Protein 8IGD (pdb70)

Structure (mmCIF, N/CA/C/O backbone):
data_8IGD
#
_entry.id   8IGD
#
_cell.length_a   93.940
_cell.length_b   93.940
_cell.length_c   102.810
_cell.angle_alpha   90.000
_cell.angle_beta   90.000
_cell.angle_gamma   90.000
#
_symmetry.space_group_name_H-M   'I 4'
#
loop_
_entity.id
_entity.type
_entity.pdbx_description
1 polymer 'Double-stranded RNA-binding domain (DsRBD)-containing protein'
2 polymer 'Double-stranded RNA-binding protein 4'
3 water water
#
loop_
_atom_site.group_PDB
_atom_site.id
_atom_site.type_symbol
_atom_site.label_atom_id
_atom_site.label_alt_id
_atom_site.label_comp_id
_atom_site.label_asym_id
_atom_site.label_entity_id
_atom_site.label_seq_id
_atom_site.pdbx_PDB_ins_code
_atom_site.Cartn_x
_atom_site.Cartn_y
_atom_site.Cartn_z
_atom_site.occupancy
_atom_site.B_iso_or_equiv
_atom_site.auth_seq_id
_atom_site.auth_comp_id
_atom_site.auth_asym_id
_atom_site.auth_atom_id
_atom_site.pdbx_PDB_model_num
ATOM 1 N N . SER A 1 16 ? 25.61230 -24.25892 6.96899 1.000 72.48620 83 SER A N 1
ATOM 2 C CA . SER A 1 16 ? 26.48242 -23.08339 7.12253 1.000 70.28461 83 SER A CA 1
ATOM 3 C C . SER A 1 16 ? 25.86691 -21.80313 6.50641 1.000 70.17578 83 SER A C 1
ATOM 4 O O . SER A 1 16 ? 25.37423 -21.82883 5.36669 1.000 69.36570 83 SER A O 1
ATOM 7 N N . SER A 1 17 ? 25.89975 -20.68410 7.23965 1.000 65.23167 84 SER A N 1
ATOM 8 C CA . SER A 1 17 ? 25.23370 -19.46768 6.77485 1.000 59.73706 84 SER A CA 1
ATOM 9 C C . SER A 1 17 ? 26.05918 -18.76614 5.69991 1.000 57.45098 84 SER A C 1
ATOM 10 O O . SER A 1 17 ? 27.29282 -18.84035 5.68573 1.000 56.76844 84 SER A O 1
ATOM 13 N N . ALA A 1 18 ? 25.35803 -18.07087 4.79258 1.000 54.28383 85 ALA A N 1
ATOM 14 C CA . ALA A 1 18 ? 26.04237 -17.28299 3.76725 1.000 51.04164 85 ALA A CA 1
ATOM 15 C C . ALA A 1 18 ? 26.84726 -16.14315 4.37410 1.000 52.01907 85 ALA A C 1
ATOM 16 O O . ALA A 1 18 ? 27.85409 -15.72042 3.79392 1.000 50.69405 85 ALA A O 1
ATOM 18 N N . LYS A 1 19 ? 26.40646 -15.61642 5.52254 1.000 55.94546 86 LYS A N 1
ATOM 19 C CA . LYS A 1 19 ? 27.15688 -14.56560 6.20540 1.000 50.83155 86 LYS A CA 1
ATOM 20 C C . LYS A 1 19 ? 28.53017 -15.05992 6.62869 1.000 51.11789 86 LYS A C 1
ATOM 21 O O . LYS A 1 19 ? 29.52897 -14.34567 6.47145 1.000 55.32779 86 LYS A O 1
ATOM 27 N N . SER A 1 20 ? 28.60015 -16.28851 7.14808 1.000 56.28962 87 SER A N 1
ATOM 28 C CA . SER A 1 20 ? 29.87899 -16.84832 7.58371 1.000 58.18133 87 SER A CA 1
ATOM 29 C C . SER A 1 20 ? 30.73401 -17.29382 6.39734 1.000 57.00343 87 SER A C 1
ATOM 30 O O . SER A 1 20 ? 31.94761 -17.05806 6.39155 1.000 61.24515 87 SER A O 1
ATOM 33 N N . GLN A 1 21 ? 30.12603 -17.93338 5.38452 1.000 55.38987 88 GLN A N 1
ATOM 34 C CA . GLN A 1 21 ? 30.86819 -18.28948 4.17216 1.000 49.53755 88 GLN A CA 1
ATOM 35 C C . GLN A 1 21 ? 31.56488 -17.07661 3.57194 1.000 54.57077 88 GLN A C 1
ATOM 36 O O . GLN A 1 21 ? 32.69821 -17.18615 3.09106 1.000 59.58146 88 GLN A O 1
ATOM 42 N N . LEU A 1 22 ? 30.89372 -15.91265 3.56284 1.000 55.62418 89 LEU A N 1
ATOM 43 C CA . LEU A 1 22 ? 31.52374 -14.71295 3.01351 1.000 54.27665 89 LEU A CA 1
ATOM 44 C C . LEU A 1 22 ? 32.66469 -14.23999 3.90173 1.000 53.74545 89 LEU A C 1
ATOM 45 O O . LEU A 1 22 ? 33.65345 -13.68432 3.40434 1.000 50.07933 89 LEU A O 1
ATOM 50 N N . TYR A 1 23 ? 32.54026 -14.44670 5.21411 1.000 54.55703 90 TYR A N 1
ATOM 51 C CA . TYR A 1 23 ? 33.62949 -14.09700 6.11531 1.000 61.56452 90 TYR A CA 1
ATOM 52 C C . TYR A 1 23 ? 34.82951 -15.00308 5.87925 1.000 63.05303 90 TYR A C 1
ATOM 53 O O . TYR A 1 23 ? 35.97742 -14.53693 5.80425 1.000 63.54112 90 TYR A O 1
ATOM 62 N N . ASN A 1 24 ? 34.57355 -16.30840 5.77330 1.000 61.91835 91 ASN A N 1
ATOM 63 C CA . ASN A 1 24 ? 35.63836 -17.26404 5.51654 1.000 65.62229 91 ASN A CA 1
ATOM 64 C C . ASN A 1 24 ? 36.35435 -16.92867 4.21746 1.000 62.72809 91 ASN A C 1
ATOM 65 O O . ASN A 1 24 ? 37.57073 -16.71638 4.20494 1.000 66.76649 91 ASN A O 1
ATOM 70 N N . LEU A 1 25 ? 35.60146 -16.85117 3.11574 1.000 60.81848 92 LEU A N 1
ATOM 71 C CA . LEU A 1 25 ? 36.17853 -16.45701 1.83352 1.000 60.55581 92 LEU A CA 1
ATOM 72 C C . LEU A 1 25 ? 37.05721 -15.22416 1.97652 1.000 64.08769 92 LEU A C 1
ATOM 73 O O . LEU A 1 25 ? 38.12584 -15.14080 1.35890 1.000 66.92674 92 LEU A O 1
ATOM 78 N N . CYS A 1 26 ? 36.63660 -14.26222 2.80104 1.000 63.36462 93 CYS A N 1
ATOM 79 C CA . CYS A 1 26 ? 37.34023 -12.98551 2.83364 1.000 62.42104 93 CYS A CA 1
ATOM 80 C C . CYS A 1 26 ? 38.69716 -13.11179 3.52019 1.000 64.47075 93 CYS A C 1
ATOM 81 O O . CYS A 1 26 ? 39.69008 -12.56012 3.03545 1.000 62.47873 93 CYS A O 1
ATOM 84 N N . SER A 1 27 ? 38.77496 -13.83969 4.63692 1.000 62.52090 94 SER A N 1
ATOM 85 C CA . SER A 1 27 ? 40.07964 -14.03163 5.26437 1.000 70.31863 94 SER A CA 1
ATOM 86 C C . SER A 1 27 ? 40.97868 -14.92444 4.40247 1.000 72.27821 94 SER A C 1
ATOM 87 O O . SER A 1 27 ? 42.13213 -14.57149 4.11662 1.000 71.21829 94 SER A O 1
ATOM 90 N N . VAL A 1 28 ? 40.44688 -16.06343 3.94231 1.000 70.14576 95 VAL A N 1
ATOM 91 C CA . VAL A 1 28 ? 41.19352 -17.00942 3.11094 1.000 69.12418 95 VAL A CA 1
ATOM 92 C C . VAL A 1 28 ? 41.90506 -16.31913 1.94826 1.000 73.44313 95 VAL A C 1
ATOM 93 O O . VAL A 1 28 ? 42.98396 -16.75430 1.51495 1.000 80.00692 95 VAL A O 1
ATOM 97 N N . ARG A 1 29 ? 41.34216 -15.22649 1.44215 1.000 69.40931 96 ARG A N 1
ATOM 98 C CA . ARG A 1 29 ? 41.98140 -14.45467 0.38593 1.000 67.57506 96 ARG A CA 1
ATOM 99 C C . ARG A 1 29 ? 42.70569 -13.22624 0.90716 1.000 68.60447 96 ARG A C 1
ATOM 100 O O . ARG A 1 29 ? 43.08438 -12.37138 0.10191 1.000 71.42119 96 ARG A O 1
ATOM 108 N N . HIS A 1 30 ? 42.88773 -13.10556 2.22855 1.000 68.74021 97 HIS A N 1
ATOM 109 C CA . HIS A 1 30 ? 43.62555 -11.98257 2.82771 1.000 72.46378 97 HIS A CA 1
ATOM 110 C C . HIS A 1 30 ? 42.95439 -10.64715 2.50681 1.000 71.53739 97 HIS A C 1
ATOM 111 O O . HIS A 1 30 ? 43.61069 -9.67809 2.11064 1.000 72.16414 97 HIS A O 1
ATOM 118 N N . TRP A 1 31 ? 41.63002 -10.60604 2.67886 1.000 72.65125 98 TRP A N 1
ATOM 119 C CA . TRP A 1 31 ? 40.78850 -9.44734 2.40639 1.000 65.83370 98 TRP A CA 1
ATOM 120 C C . TRP A 1 31 ? 40.29722 -8.84853 3.72149 1.000 63.51537 98 TRP A C 1
ATOM 121 O O . TRP A 1 31 ? 40.20266 -9.54627 4.73790 1.000 62.89937 98 TRP A O 1
ATOM 132 N N . LYS A 1 32 ? 39.98250 -7.54971 3.69879 1.000 61.87311 99 LYS A N 1
ATOM 133 C CA . LYS A 1 32 ? 39.28669 -6.93427 4.82736 1.000 54.61460 99 LYS A CA 1
ATOM 134 C C . LYS A 1 32 ? 37.94919 -7.62304 5.07170 1.000 61.80224 99 LYS A C 1
ATOM 135 O O . LYS A 1 32 ? 37.22152 -7.96414 4.12726 1.000 62.33606 99 LYS A O 1
ATOM 141 N N . ALA A 1 33 ? 37.61921 -7.80846 6.35206 1.000 61.77933 100 ALA A N 1
ATOM 142 C CA . ALA A 1 33 ? 36.35013 -8.42405 6.70834 1.000 52.60358 100 ALA A CA 1
ATOM 143 C C . ALA A 1 33 ? 35.20230 -7.59511 6.13682 1.000 51.97945 100 ALA A C 1
ATOM 144 O O . ALA A 1 33 ? 35.28927 -6.35812 6.09229 1.000 50.31857 100 ALA A O 1
ATOM 146 N N . PRO A 1 34 ? 34.13170 -8.23569 5.67057 1.000 51.24186 101 PRO A N 1
ATOM 147 C CA . PRO A 1 34 ? 33.05669 -7.48896 5.00882 1.000 50.89997 101 PRO A CA 1
ATOM 148 C C . PRO A 1 34 ? 32.26855 -6.64911 6.00506 1.000 50.49716 101 PRO A C 1
ATOM 149 O O . PRO A 1 34 ? 32.02093 -7.07664 7.13424 1.000 48.58187 101 PRO A O 1
ATOM 153 N N . LEU A 1 35 ? 31.86554 -5.45063 5.57367 1.000 47.95657 102 LEU A N 1
ATOM 154 C CA . LEU A 1 35 ? 31.12054 -4.52467 6.41958 1.000 48.51445 102 LEU A CA 1
ATOM 155 C C . LEU A 1 35 ? 29.64219 -4.51117 6.05241 1.000 49.04614 102 LEU A C 1
ATOM 156 O O . LEU A 1 35 ? 29.29221 -4.42659 4.86995 1.000 53.08964 102 LEU A O 1
ATOM 161 N N . TYR A 1 36 ? 28.77874 -4.56974 7.06778 1.000 48.52127 103 TYR A N 1
ATOM 162 C CA . TYR A 1 36 ? 27.32984 -4.60963 6.87689 1.000 47.76176 103 TYR A CA 1
ATOM 163 C C . TYR A 1 36 ? 26.69649 -3.31490 7.37756 1.000 45.14585 103 TYR A C 1
ATOM 164 O O . TYR A 1 36 ? 26.92976 -2.90995 8.52265 1.000 53.64398 103 TYR A O 1
ATOM 173 N N . GLU A 1 37 ? 25.89105 -2.67534 6.52762 1.000 45.40194 104 GLU A N 1
ATOM 174 C CA . GLU A 1 37 ? 25.04503 -1.53046 6.88109 1.000 40.92769 104 GLU A CA 1
ATOM 175 C C . GLU A 1 37 ? 23.57473 -1.88556 6.62890 1.000 37.69272 104 GLU A C 1
ATOM 176 O O . GLU A 1 37 ? 23.25459 -3.00125 6.23641 1.000 40.07200 104 GLU A O 1
ATOM 182 N N . TYR A 1 38 ? 22.66248 -0.93361 6.83327 1.000 36.41459 105 TYR A N 1
ATOM 183 C CA . TYR A 1 38 ? 21.23911 -1.22718 6.64301 1.000 33.74128 105 TYR A CA 1
ATOM 184 C C . TYR A 1 38 ? 20.45809 0.02458 6.25188 1.000 33.51843 105 TYR A C 1
ATOM 185 O O . TYR A 1 38 ? 20.47160 1.01123 6.98689 1.000 35.43165 105 TYR A O 1
ATOM 194 N N . ILE A 1 39 ? 19.72797 -0.01641 5.12881 1.000 37.09613 106 ILE A N 1
ATOM 195 C CA . ILE A 1 39 ? 18.71303 1.00526 4.85666 1.000 33.34670 106 ILE A CA 1
ATOM 196 C C . ILE A 1 39 ? 17.41378 0.59324 5.52604 1.000 31.43911 106 ILE A C 1
ATOM 197 O O . ILE A 1 39 ? 17.01172 -0.57216 5.45752 1.000 33.50337 106 ILE A O 1
ATOM 202 N N . ALA A 1 40 ? 16.74394 1.54655 6.16664 1.000 34.66033 107 ALA A N 1
ATOM 203 C CA . ALA A 1 40 ? 15.50649 1.29782 6.89943 1.000 35.17684 107 ALA A CA 1
ATOM 204 C C . ALA A 1 40 ? 14.42522 2.19980 6.34414 1.000 33.51378 107 ALA A C 1
ATOM 205 O O . ALA A 1 40 ? 14.57982 3.42023 6.35711 1.000 38.92766 107 ALA A O 1
ATOM 207 N N . GLU A 1 41 ? 13.33462 1.60749 5.86721 1.000 39.47494 108 GLU A N 1
ATOM 208 C CA . GLU A 1 41 ? 12.23185 2.35811 5.28909 1.000 39.42286 108 GLU A CA 1
ATOM 209 C C . GLU A 1 41 ? 10.92960 2.05194 6.00324 1.000 41.24134 108 GLU A C 1
ATOM 210 O O . GLU A 1 41 ? 10.77384 0.98601 6.60776 1.000 42.43461 108 GLU A O 1
ATOM 216 N N . GLY A 1 42 ? 10.00860 3.01888 5.93720 1.000 42.64426 109 GLY A N 1
ATOM 217 C CA . GLY A 1 42 ? 8.67590 2.87413 6.47715 1.000 47.40124 109 GLY A CA 1
ATOM 218 C C . GLY A 1 42 ? 8.37156 3.75153 7.67967 1.000 55.49234 109 GLY A C 1
ATOM 219 O O . GLY A 1 42 ? 9.26667 4.34590 8.30044 1.000 57.99627 109 GLY A O 1
ATOM 220 N N . PRO A 1 43 ? 7.08323 3.85377 8.02663 1.000 57.16855 110 PRO A N 1
ATOM 221 C CA . PRO A 1 43 ? 6.70365 4.50151 9.29203 1.000 57.67822 110 PRO A CA 1
ATOM 222 C C . PRO A 1 43 ? 7.24982 3.70956 10.46750 1.000 67.20820 110 PRO A C 1
ATOM 223 O O . PRO A 1 43 ? 7.70855 2.57573 10.31768 1.000 67.28155 110 PRO A O 1
ATOM 227 N N . CYS A 1 44 ? 7.20107 4.31396 11.66070 1.000 76.69436 111 CYS A N 1
ATOM 228 C CA . CYS A 1 44 ? 7.92844 3.72989 12.79132 1.000 83.43004 111 CYS A CA 1
ATOM 229 C C . CYS A 1 44 ? 7.34611 2.38164 13.22017 1.000 88.23664 111 CYS A C 1
ATOM 230 O O . CYS A 1 44 ? 8.07190 1.53138 13.76007 1.000 82.41862 111 CYS A O 1
ATOM 233 N N . HIS A 1 45 ? 6.05699 2.16046 12.97272 1.000 93.69620 112 HIS A N 1
ATOM 234 C CA . HIS A 1 45 ? 5.37696 0.93235 13.36738 1.000 96.07301 112 HIS A CA 1
ATOM 235 C C . HIS A 1 45 ? 5.54953 -0.20239 12.35398 1.000 90.92784 112 HIS A C 1
ATOM 236 O O . HIS A 1 45 ? 5.08178 -1.31947 12.61141 1.000 95.63178 112 HIS A O 1
ATOM 243 N N . MET A 1 46 ? 6.19346 0.05676 11.20522 1.000 82.81778 113 MET A N 1
ATOM 244 C CA . MET A 1 46 ? 6.56731 -0.99892 10.25390 1.000 81.41038 113 MET A CA 1
ATOM 245 C C . MET A 1 46 ? 7.87395 -0.57982 9.57171 1.000 70.40456 113 MET A C 1
ATOM 246 O O . MET A 1 46 ? 7.84214 0.16988 8.58664 1.000 61.82825 113 MET A O 1
ATOM 251 N N . LYS A 1 47 ? 9.01265 -1.07883 10.07017 1.000 62.16171 114 LYS A N 1
ATOM 252 C CA . LYS A 1 47 ? 10.31025 -0.84278 9.43368 1.000 52.90490 114 LYS A CA 1
ATOM 253 C C . LYS A 1 47 ? 10.75474 -2.08718 8.66366 1.000 48.54879 114 LYS A C 1
ATOM 254 O O . LYS A 1 47 ? 10.85594 -3.16737 9.24692 1.000 52.12894 114 LYS A O 1
ATOM 260 N N . ILE A 1 48 ? 11.02170 -1.93812 7.35517 1.000 46.25156 115 ILE A N 1
ATOM 261 C CA . ILE A 1 48 ? 11.69347 -2.96842 6.55984 1.000 42.39178 115 ILE A CA 1
ATOM 262 C C . ILE A 1 48 ? 13.16058 -2.59366 6.42030 1.000 37.34838 115 ILE A C 1
ATOM 263 O O . ILE A 1 48 ? 13.50841 -1.41508 6.27963 1.000 35.16049 115 ILE A O 1
ATOM 268 N N . PHE A 1 49 ? 14.02470 -3.59818 6.43006 1.000 37.75093 116 PHE A N 1
ATOM 269 C CA . PHE A 1 49 ? 15.46265 -3.38574 6.35854 1.000 36.26597 116 PHE A CA 1
ATOM 270 C C . PHE A 1 49 ? 16.01991 -4.00628 5.09140 1.000 32.76869 116 PHE A C 1
ATOM 271 O O . PHE A 1 49 ? 15.63228 -5.11422 4.70944 1.000 30.69045 116 PHE A O 1
ATOM 279 N N . THR A 1 50 ? 16.90607 -3.26424 4.43694 1.000 31.64080 117 THR A N 1
ATOM 280 C CA . THR A 1 50 ? 17.66032 -3.74596 3.29462 1.000 34.04612 117 THR A CA 1
ATOM 281 C C . THR A 1 50 ? 19.10904 -3.92267 3.71617 1.000 35.07750 117 THR A C 1
ATOM 282 O O . THR A 1 50 ? 19.71098 -2.98576 4.24256 1.000 34.13626 117 THR A O 1
ATOM 286 N N . GLY A 1 51 ? 19.65202 -5.12529 3.51880 1.000 35.10414 118 GLY A N 1
ATOM 287 C CA . GLY A 1 51 ? 21.03063 -5.37550 3.88591 1.000 31.61641 118 GLY A CA 1
ATOM 288 C C . GLY A 1 51 ? 21.97479 -4.86070 2.81126 1.000 35.28833 118 GLY A C 1
ATOM 289 O O . GLY A 1 51 ? 21.73310 -5.00354 1.61698 1.000 35.20027 118 GLY A O 1
ATOM 290 N N . LYS A 1 52 ? 23.05982 -4.24041 3.24727 1.000 41.76346 119 LYS A N 1
ATOM 291 C CA . LYS A 1 52 ? 24.12926 -3.86492 2.34074 1.000 39.87060 119 LYS A CA 1
ATOM 292 C C . LYS A 1 52 ? 25.40829 -4.41572 2.91887 1.000 42.66606 119 LYS A C 1
ATOM 293 O O . LYS A 1 52 ? 25.69581 -4.20903 4.10169 1.000 45.79666 119 LYS A O 1
ATOM 299 N N . VAL A 1 53 ? 26.14779 -5.15020 2.10793 1.000 46.49247 120 VAL A N 1
ATOM 300 C CA . VAL A 1 53 ? 27.43846 -5.68425 2.51295 1.000 47.30525 120 VAL A CA 1
ATOM 301 C C . VAL A 1 53 ? 28.46801 -5.12171 1.54927 1.000 44.74873 120 VAL A C 1
ATOM 302 O O . VAL A 1 53 ? 28.20321 -5.01835 0.34874 1.000 44.51806 120 VAL A O 1
ATOM 306 N N . THR A 1 54 ? 29.61020 -4.69008 2.06964 1.000 46.18684 121 THR A N 1
ATOM 307 C CA . THR A 1 54 ? 30.69866 -4.23575 1.21612 1.000 46.32319 121 THR A CA 1
ATOM 308 C C . THR A 1 54 ? 31.87196 -5.18334 1.35621 1.000 44.18508 121 THR A C 1
ATOM 309 O O . THR A 1 54 ? 32.27945 -5.49395 2.47719 1.000 48.67520 121 THR A O 1
ATOM 313 N N . VAL A 1 55 ? 32.38074 -5.66679 0.22193 1.000 47.86114 122 VAL A N 1
ATOM 314 C CA . VAL A 1 55 ? 33.59189 -6.47960 0.16276 1.000 49.78925 122 VAL A CA 1
ATOM 315 C C . VAL A 1 55 ? 34.62022 -5.74353 -0.68121 1.000 53.85483 122 VAL A C 1
ATOM 316 O O . VAL A 1 55 ? 34.31960 -5.26796 -1.78692 1.000 51.70213 122 VAL A O 1
ATOM 320 N N . GLU A 1 56 ? 35.82366 -5.64085 -0.14922 1.000 65.16636 123 GLU A N 1
ATOM 321 C CA . GLU A 1 56 ? 36.93781 -4.98507 -0.81983 1.000 67.70988 123 GLU A CA 1
ATOM 322 C C . GLU A 1 56 ? 37.74932 -6.07537 -1.51021 1.000 64.87412 123 GLU A C 1
ATOM 323 O O . GLU A 1 56 ? 38.55396 -6.75890 -0.87209 1.000 64.93202 123 GLU A O 1
ATOM 329 N N . MET A 1 57 ? 37.51901 -6.24990 -2.81260 1.000 64.66641 124 MET A N 1
ATOM 330 C CA . MET A 1 57 ? 38.17682 -7.30532 -3.57571 1.000 66.47041 124 MET A CA 1
ATOM 331 C C . MET A 1 57 ? 39.58907 -6.87004 -3.93778 1.000 70.71864 124 MET A C 1
ATOM 332 O O . MET A 1 57 ? 39.77202 -5.90996 -4.69521 1.000 72.90590 124 MET A O 1
ATOM 337 N N . LYS A 1 58 ? 40.58054 -7.58638 -3.40909 1.000 72.49588 125 LYS A N 1
ATOM 338 C CA . LYS A 1 58 ? 41.98699 -7.34797 -3.71313 1.000 79.92320 125 LYS A CA 1
ATOM 339 C C . LYS A 1 58 ? 42.46822 -8.40558 -4.70475 1.000 85.50623 125 LYS A C 1
ATOM 340 O O . LYS A 1 58 ? 42.51455 -9.59641 -4.37444 1.000 88.24449 125 LYS A O 1
ATOM 346 N N . GLU A 1 59 ? 42.81517 -7.97551 -5.91817 1.000 89.96003 126 GLU A N 1
ATOM 347 C CA . GLU A 1 59 ? 43.31322 -8.87402 -6.95777 1.000 96.97056 126 GLU A CA 1
ATOM 348 C C . GLU A 1 59 ? 44.63148 -8.32838 -7.48762 1.000 101.41392 126 GLU A C 1
ATOM 349 O O . GLU A 1 59 ? 44.65227 -7.25540 -8.10250 1.000 102.80291 126 GLU A O 1
ATOM 355 N N . ASP A 1 60 ? 45.72204 -9.06883 -7.26619 1.000 102.60326 127 ASP A N 1
ATOM 356 C CA . ASP A 1 60 ? 47.06283 -8.64696 -7.68249 1.000 107.23948 127 ASP A CA 1
ATOM 357 C C . ASP A 1 60 ? 47.31180 -7.19572 -7.27324 1.000 105.71997 127 ASP A C 1
ATOM 358 O O . ASP A 1 60 ? 47.54259 -6.30944 -8.10484 1.000 103.67874 127 ASP A O 1
ATOM 363 N N . SER A 1 61 ? 47.19091 -6.96759 -5.96242 1.000 101.92360 128 SER A N 1
ATOM 364 C CA . SER A 1 61 ? 47.52912 -5.73993 -5.24093 1.000 105.70794 128 SER A CA 1
ATOM 365 C C . SER A 1 61 ? 46.61474 -4.54450 -5.54871 1.000 106.03046 128 SER A C 1
ATOM 366 O O . SER A 1 61 ? 46.82077 -3.46514 -4.96452 1.000 102.00677 128 SER A O 1
ATOM 369 N N . ARG A 1 62 ? 45.61523 -4.68740 -6.42212 1.000 103.27120 129 ARG A N 1
ATOM 370 C CA . ARG A 1 62 ? 44.65425 -3.62604 -6.69798 1.000 98.31563 129 ARG A CA 1
ATOM 371 C C . ARG A 1 62 ? 43.27680 -4.01339 -6.15923 1.000 94.38036 129 ARG A C 1
ATOM 372 O O . ARG A 1 62 ? 42.96222 -5.19657 -5.99226 1.000 91.84955 129 ARG A O 1
ATOM 380 N N . ILE A 1 63 ? 42.45290 -2.99965 -5.87476 1.000 89.87571 130 ILE A N 1
ATOM 381 C CA . ILE A 1 63 ? 41.21076 -3.17659 -5.12342 1.000 78.81170 130 ILE A CA 1
ATOM 382 C C . ILE A 1 63 ? 40.01218 -2.82467 -6.00021 1.000 74.95578 130 ILE A C 1
ATOM 383 O O . ILE A 1 63 ? 39.97616 -1.75406 -6.61857 1.000 76.64516 130 ILE A O 1
ATOM 388 N N . THR A 1 64 ? 39.03924 -3.73488 -6.05478 1.000 71.91159 131 THR A N 1
ATOM 389 C CA . THR A 1 64 ? 37.70587 -3.45963 -6.57575 1.000 69.02617 131 THR A CA 1
ATOM 390 C C . THR A 1 64 ? 36.70405 -3.58400 -5.43781 1.000 69.19236 131 THR A C 1
ATOM 391 O O . THR A 1 64 ? 36.72906 -4.56618 -4.68351 1.000 65.36954 131 THR A O 1
ATOM 395 N N . VAL A 1 65 ? 35.82515 -2.59593 -5.31155 1.000 67.59344 132 VAL A N 1
ATOM 396 C CA . VAL A 1 65 ? 34.84607 -2.58305 -4.22831 1.000 65.53424 132 VAL A CA 1
ATOM 397 C C . VAL A 1 65 ? 33.57212 -3.25795 -4.70524 1.000 59.50166 132 VAL A C 1
ATOM 398 O O . VAL A 1 65 ? 33.01083 -2.88021 -5.74052 1.000 54.92206 132 VAL A O 1
ATOM 402 N N . LEU A 1 66 ? 33.11235 -4.24400 -3.94158 1.000 54.67891 133 LEU A N 1
ATOM 403 C CA . LEU A 1 66 ? 31.88001 -4.96389 -4.21839 1.000 52.18307 133 LEU A CA 1
ATOM 404 C C . LEU A 1 66 ? 30.82437 -4.54605 -3.20171 1.000 49.97469 133 LEU A C 1
ATOM 405 O O . LEU A 1 66 ? 31.00573 -4.75022 -1.99815 1.000 47.93959 133 LEU A O 1
ATOM 410 N N . GLU A 1 67 ? 29.73264 -3.96197 -3.67802 1.000 47.80263 134 GLU A N 1
ATOM 411 C CA . GLU A 1 67 ? 28.62224 -3.55802 -2.82279 1.000 49.91491 134 GLU A CA 1
ATOM 412 C C . GLU A 1 67 ? 27.41069 -4.41209 -3.15801 1.000 48.27160 134 GLU A C 1
ATOM 413 O O . GLU A 1 67 ? 26.89961 -4.33953 -4.27739 1.000 54.30419 134 GLU A O 1
ATOM 419 N N . CYS A 1 68 ? 26.91156 -5.17308 -2.19734 1.000 43.68499 135 CYS A N 1
ATOM 420 C CA . CYS A 1 68 ? 25.79383 -6.05562 -2.48578 1.000 44.24539 135 CYS A CA 1
ATOM 421 C C . CYS A 1 68 ? 24.61847 -5.79536 -1.55846 1.000 47.60347 135 CYS A C 1
ATOM 422 O O . CYS A 1 68 ? 24.78740 -5.65771 -0.33902 1.000 50.24775 135 CYS A O 1
ATOM 425 N N . PHE A 1 69 ? 23.42878 -5.76881 -2.14695 1.000 44.74737 136 PHE A N 1
ATOM 426 C CA . PHE A 1 69 ? 22.17635 -5.63882 -1.43622 1.000 37.22107 136 PHE A CA 1
ATOM 427 C C . PHE A 1 69 ? 21.39512 -6.93259 -1.54765 1.000 40.20913 136 PHE A C 1
ATOM 428 O O . PHE A 1 69 ? 21.61758 -7.73805 -2.45230 1.000 42.62366 136 PHE A O 1
ATOM 436 N N . GLY A 1 70 ? 20.49849 -7.13880 -0.58430 1.000 42.43560 137 GLY A N 1
ATOM 437 C CA . GLY A 1 70 ? 19.44456 -8.11517 -0.69080 1.000 37.10321 137 GLY A CA 1
ATOM 438 C C . GLY A 1 70 ? 18.10559 -7.43301 -0.87684 1.000 33.96346 137 GLY A C 1
ATOM 439 O O . GLY A 1 70 ? 18.01855 -6.23386 -1.15448 1.000 29.50311 137 GLY A O 1
ATOM 440 N N . ASN A 1 71 ? 17.05234 -8.22520 -0.73659 1.000 34.31278 138 ASN A N 1
ATOM 441 C CA . ASN A 1 71 ? 15.70994 -7.66679 -0.68599 1.000 36.46387 138 ASN A CA 1
ATOM 442 C C . ASN A 1 71 ? 15.41454 -7.08658 0.69648 1.000 33.25035 138 ASN A C 1
ATOM 443 O O . ASN A 1 71 ? 16.08874 -7.40362 1.67462 1.000 36.02370 138 ASN A O 1
ATOM 448 N N . PRO A 1 72 ? 14.41264 -6.22078 0.80533 1.000 37.01910 139 PRO A N 1
ATOM 449 C CA . PRO A 1 72 ? 13.96398 -5.77833 2.13628 1.000 35.38944 139 PRO A CA 1
ATOM 450 C C . PRO A 1 72 ? 13.37125 -6.92867 2.94138 1.000 36.14928 139 PRO A C 1
ATOM 451 O O . PRO A 1 72 ? 12.50618 -7.66967 2.46278 1.000 38.82307 139 PRO A O 1
ATOM 455 N N . GLN A 1 73 ? 13.83669 -7.06232 4.17483 1.000 33.68161 140 GLN A N 1
ATOM 456 C CA . GLN A 1 73 ? 13.30680 -8.02423 5.12048 1.000 33.59378 140 GLN A CA 1
ATOM 457 C C . GLN A 1 73 ? 12.85325 -7.26928 6.36224 1.000 33.69383 140 GLN A C 1
ATOM 458 O O . GLN A 1 73 ? 13.19579 -6.10612 6.55800 1.000 37.21271 140 GLN A O 1
ATOM 464 N N . TYR A 1 74 ? 12.04761 -7.93070 7.19265 1.000 34.54430 141 TYR A N 1
ATOM 465 C CA . TYR A 1 74 ? 11.59466 -7.31806 8.42946 1.000 33.52319 141 TYR A CA 1
ATOM 466 C C . TYR A 1 74 ? 12.64069 -7.44437 9.53521 1.000 38.70647 141 TYR A C 1
ATOM 467 O O . TYR A 1 74 ? 12.59153 -6.66377 10.49283 1.000 37.81692 141 TYR A O 1
ATOM 476 N N . LYS A 1 75 ? 13.58421 -8.39262 9.41693 1.000 37.05106 142 LYS A N 1
ATOM 477 C CA . LYS A 1 75 ? 14.65324 -8.61608 10.39122 1.000 31.15743 142 LYS A CA 1
ATOM 478 C C . LYS A 1 75 ? 16.00643 -8.29708 9.76547 1.000 33.92208 142 LYS A C 1
ATOM 479 O O . LYS A 1 75 ? 16.39007 -8.93259 8.78079 1.000 36.33147 142 LYS A O 1
ATOM 485 N N . LYS A 1 76 ? 16.74915 -7.36027 10.36356 1.000 34.96647 143 LYS A N 1
ATOM 486 C CA . LYS A 1 76 ? 18.11817 -7.07468 9.93457 1.000 32.79147 143 LYS A CA 1
ATOM 487 C C . LYS A 1 76 ? 18.89960 -8.35605 9.64811 1.000 34.73388 143 LYS A C 1
ATOM 488 O O . LYS A 1 76 ? 19.59098 -8.45083 8.62277 1.000 34.63050 143 LYS A O 1
ATOM 494 N N . LYS A 1 77 ? 18.78521 -9.35775 10.53433 1.000 32.13101 144 LYS A N 1
ATOM 495 C CA . LYS A 1 77 ? 19.57590 -10.57416 10.35289 1.000 34.83964 144 LYS A CA 1
ATOM 496 C C . LYS A 1 77 ? 19.24237 -11.25911 9.03123 1.000 38.32741 144 LYS A C 1
ATOM 497 O O . LYS A 1 77 ? 20.13541 -11.67399 8.27616 1.000 36.48826 144 LYS A O 1
ATOM 503 N N . ILE A 1 78 ? 17.96201 -11.39316 8.72959 1.000 36.87668 145 ILE A N 1
ATOM 504 C CA . ILE A 1 78 ? 17.62341 -11.99822 7.45905 1.000 32.76316 145 ILE A CA 1
ATOM 505 C C . ILE A 1 78 ? 18.07852 -11.09456 6.31752 1.000 35.71746 145 ILE A C 1
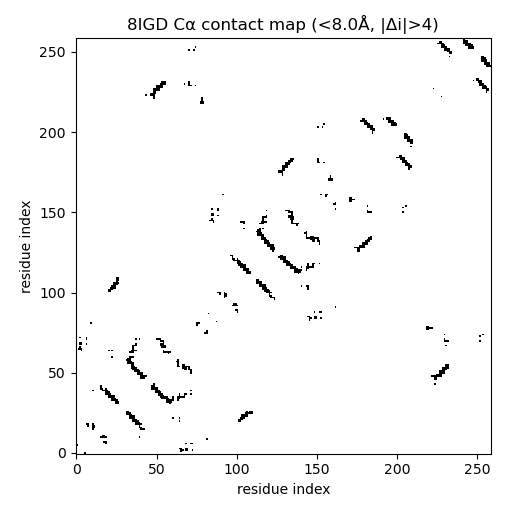ATOM 506 O O . ILE A 1 78 ? 18.61157 -11.57109 5.30343 1.000 39.56183 145 ILE A O 1
ATOM 511 N N . ALA A 1 79 ? 17.95705 -9.77744 6.49374 1.000 33.39283 146 ALA A N 1
ATOM 512 C CA . ALA A 1 79 ? 18.36580 -8.85165 5.43930 1.000 34.97446 146 ALA A CA 1
ATOM 513 C C . ALA A 1 79 ? 19.87347 -8.89693 5.19307 1.000 36.35579 146 ALA A C 1
ATOM 514 O O . ALA A 1 79 ? 20.31927 -8.81092 4.04243 1.000 38.31088 146 ALA A O 1
ATOM 516 N N . ALA A 1 80 ? 20.68165 -9.02122 6.25264 1.000 35.11596 147 ALA A N 1
ATOM 517 C CA . ALA A 1 80 ? 22.12714 -9.10233 6.04284 1.000 37.15200 147 ALA A CA 1
ATOM 518 C C . ALA A 1 80 ? 22.53315 -10.43951 5.42268 1.000 36.53628 147 ALA A C 1
ATOM 519 O O . ALA A 1 80 ? 23.38986 -10.48074 4.53726 1.000 35.53740 147 ALA A O 1
ATOM 521 N N . GLU A 1 81 ? 21.93236 -11.53945 5.88045 1.000 35.30381 148 GLU A N 1
ATOM 522 C CA . GLU A 1 81 ? 22.13038 -12.83613 5.24819 1.000 31.79599 148 GLU A CA 1
ATOM 523 C C . GLU A 1 81 ? 21.92132 -12.76411 3.73986 1.000 40.21872 148 GLU A C 1
ATOM 524 O O . GLU A 1 81 ? 22.75297 -13.23600 2.94875 1.000 42.01243 148 GLU A O 1
ATOM 530 N N . GLN A 1 82 ? 20.81561 -12.16248 3.31400 1.000 38.69804 149 GLN A N 1
ATOM 531 C CA . GLN A 1 82 ? 20.57037 -12.09597 1.88460 1.000 33.38562 149 GLN A CA 1
ATOM 532 C C . GLN A 1 82 ? 21.57781 -11.20652 1.17293 1.000 36.68303 149 GLN A C 1
ATOM 533 O O . GLN A 1 82 ? 21.92627 -11.48062 0.02873 1.000 41.35278 149 GLN A O 1
ATOM 539 N N . ALA A 1 83 ? 22.05335 -10.13221 1.80131 1.000 38.31282 150 ALA A N 1
ATOM 540 C CA . ALA A 1 83 ? 23.11295 -9.36236 1.16000 1.000 36.65425 150 ALA A CA 1
ATOM 541 C C . ALA A 1 83 ? 24.34614 -10.22996 0.93736 1.000 39.65214 150 ALA A C 1
ATOM 542 O O . ALA A 1 83 ? 24.88727 -10.28461 -0.17052 1.000 40.59141 150 ALA A O 1
ATOM 544 N N . ALA A 1 84 ? 24.79383 -10.92905 1.98560 1.000 40.65466 151 ALA A N 1
ATOM 545 C CA . ALA A 1 84 ? 25.91494 -11.85661 1.86109 1.000 41.65927 151 ALA A CA 1
ATOM 546 C C . ALA A 1 84 ? 25.67812 -12.81885 0.70996 1.000 43.24805 151 ALA A C 1
ATOM 547 O O . ALA A 1 84 ? 26.54683 -13.02693 -0.14843 1.000 41.31323 151 ALA A O 1
ATOM 549 N N . GLU A 1 85 ? 24.47755 -13.39167 0.66824 1.000 42.95558 152 GLU A N 1
ATOM 550 C CA . GLU A 1 85 ? 24.15020 -14.35420 -0.36996 1.000 41.52371 152 GLU A CA 1
ATOM 551 C C . GLU A 1 85 ? 24.30869 -13.75022 -1.75823 1.000 38.15617 152 GLU A C 1
ATOM 552 O O . GLU A 1 85 ? 24.74842 -14.44065 -2.67901 1.000 44.80455 152 GLU A O 1
ATOM 558 N N . ALA A 1 86 ? 24.01854 -12.45911 -1.92023 1.000 40.12367 153 ALA A N 1
ATOM 559 C CA . ALA A 1 86 ? 24.26070 -11.80818 -3.20562 1.000 39.88193 153 ALA A CA 1
ATOM 560 C C . ALA A 1 86 ? 25.75462 -11.71420 -3.50063 1.000 43.27847 153 ALA A C 1
ATOM 561 O O . ALA A 1 86 ? 26.19861 -12.08716 -4.59153 1.000 48.30095 153 ALA A O 1
ATOM 563 N N . ALA A 1 87 ? 26.54613 -11.22619 -2.53676 1.000 39.55120 154 ALA A N 1
ATOM 564 C CA . ALA A 1 87 ? 28.00310 -11.17919 -2.68601 1.000 41.46630 154 ALA A CA 1
ATOM 565 C C . ALA A 1 87 ? 28.58584 -12.52916 -3.11050 1.000 46.02067 154 ALA A C 1
ATOM 566 O O . ALA A 1 87 ? 29.42329 -12.60098 -4.02355 1.000 41.52630 154 ALA A O 1
ATOM 568 N N . LEU A 1 88 ? 28.17422 -13.60829 -2.43008 1.000 45.71177 155 LEU A N 1
ATOM 569 C CA . LEU A 1 88 ? 28.60880 -14.95039 -2.81074 1.000 40.30557 155 LEU A CA 1
ATOM 570 C C . LEU A 1 88 ? 28.24376 -15.25508 -4.25280 1.000 45.57160 155 LEU A C 1
ATOM 571 O O . LEU A 1 88 ? 29.07131 -15.75703 -5.02349 1.000 49.51659 155 LEU A O 1
ATOM 576 N N . TRP A 1 89 ? 26.99285 -14.99074 -4.62967 1.000 45.59278 156 TRP A N 1
ATOM 577 C CA . TRP A 1 89 ? 26.59440 -15.22782 -6.00911 1.000 45.65938 156 TRP A CA 1
ATOM 578 C C . TRP A 1 89 ? 27.60029 -14.59217 -6.95922 1.000 46.60931 156 TRP A C 1
ATOM 579 O O . TRP A 1 89 ? 28.14124 -15.26137 -7.84380 1.000 50.64943 156 TRP A O 1
ATOM 590 N N . TYR A 1 90 ? 27.93267 -13.32089 -6.72997 1.000 43.86678 157 TYR A N 1
ATOM 591 C CA . TYR A 1 90 ? 28.83167 -12.62396 -7.64235 1.000 44.79297 157 TYR A CA 1
ATOM 592 C C . TYR A 1 90 ? 30.23709 -13.20650 -7.59373 1.000 48.33529 157 TYR A C 1
ATOM 593 O O . TYR A 1 90 ? 30.93704 -13.24583 -8.61195 1.000 46.11323 157 TYR A O 1
ATOM 602 N N . LEU A 1 91 ? 30.68486 -13.62777 -6.40990 1.000 52.45853 158 LEU A N 1
ATOM 603 C CA . LEU A 1 91 ? 32.06260 -14.08344 -6.28091 1.000 46.93321 158 LEU A CA 1
ATOM 604 C C . LEU A 1 91 ? 32.23238 -15.46003 -6.90043 1.000 48.27645 158 LEU A C 1
ATOM 605 O O . LEU A 1 91 ? 33.26542 -15.74467 -7.51484 1.000 50.74281 158 LEU A O 1
ATOM 610 N N . LYS A 1 92 ? 31.22567 -16.32516 -6.75141 1.000 49.56111 159 LYS A N 1
ATOM 611 C CA . LYS A 1 92 ? 31.22823 -17.59798 -7.46639 1.000 52.53156 159 LYS A CA 1
ATOM 612 C C . LYS A 1 92 ? 31.26744 -17.38156 -8.97797 1.000 52.34695 159 LYS A C 1
ATOM 613 O O . LYS A 1 92 ? 32.03366 -18.04374 -9.68676 1.000 58.35078 159 LYS A O 1
ATOM 619 N N . ASN A 1 93 ? 30.47381 -16.43963 -9.48690 1.000 48.10326 160 ASN A N 1
ATOM 620 C CA . ASN A 1 93 ? 30.40270 -16.22868 -10.92749 1.000 51.55582 160 ASN A CA 1
ATOM 621 C C . ASN A 1 93 ? 31.70673 -15.70208 -11.50960 1.000 52.30394 160 ASN A C 1
ATOM 622 O O . ASN A 1 93 ? 31.89196 -15.77007 -12.72793 1.000 56.61502 160 ASN A O 1
ATOM 627 N N . VAL A 1 94 ? 32.59461 -15.16071 -10.68081 1.000 52.73059 161 VAL A N 1
ATOM 628 C CA . VAL A 1 94 ? 33.92247 -14.73484 -11.10734 1.000 51.92868 161 VAL A CA 1
ATOM 629 C C . VAL A 1 94 ? 34.98797 -15.69987 -10.59401 1.000 52.79290 161 VAL A C 1
ATOM 630 O O . VAL A 1 94 ? 36.14934 -15.32766 -10.45195 1.000 54.13986 161 VAL A O 1
ATOM 634 N N . GLY A 1 95 ? 34.58537 -16.93037 -10.28481 1.000 54.96094 162 GLY A N 1
ATOM 635 C CA . GLY A 1 95 ? 35.49126 -18.00942 -9.94673 1.000 58.73599 162 GLY A CA 1
ATOM 636 C C . GLY A 1 95 ? 36.27340 -17.87196 -8.66012 1.000 64.80382 162 GLY A C 1
ATOM 637 O O . GLY A 1 95 ? 37.50927 -17.87008 -8.70453 1.000 69.78116 162 GLY A O 1
ATOM 638 N N . LEU A 1 96 ? 35.57733 -17.78746 -7.51679 1.000 63.66542 163 LEU A N 1
ATOM 639 C CA . LEU A 1 96 ? 36.19670 -17.60579 -6.20544 1.000 63.76706 163 LEU A CA 1
ATOM 640 C C . LEU A 1 96 ? 35.44551 -18.44856 -5.16638 1.000 60.74567 163 LEU A C 1
ATOM 641 O O . LEU A 1 96 ? 34.31922 -18.89660 -5.39290 1.000 53.59258 163 LEU A O 1
ATOM 646 N N . GLU A 1 97 ? 36.10818 -18.72264 -4.04381 1.000 67.10300 164 GLU A N 1
ATOM 647 C CA . GLU A 1 97 ? 35.47581 -19.44635 -2.91954 1.000 74.91776 164 GLU A CA 1
ATOM 648 C C . GLU A 1 97 ? 36.20098 -19.21496 -1.56833 1.000 76.50493 164 GLU A C 1
ATOM 649 O O . GLU A 1 97 ? 37.37860 -19.55641 -1.37289 1.000 67.87825 164 GLU A O 1
ATOM 655 N N . SER B 1 16 ? 41.89990 13.12366 7.10054 1.000 71.34712 83 SER B N 1
ATOM 656 C CA . SER B 1 16 ? 41.23040 11.83516 7.28669 1.000 80.83996 83 SER B CA 1
ATOM 657 C C . SER B 1 16 ? 39.69479 11.97478 7.23323 1.000 83.21648 83 SER B C 1
ATOM 658 O O . SER B 1 16 ? 39.16888 12.68700 6.36508 1.000 85.54799 83 SER B O 1
ATOM 661 N N . SER B 1 17 ? 38.98519 11.30753 8.15203 1.000 73.09039 84 SER B N 1
ATOM 662 C CA . SER B 1 17 ? 37.54142 11.13960 8.01355 1.000 69.87715 84 SER B CA 1
ATOM 663 C C . SER B 1 17 ? 36.93931 10.53585 9.27820 1.000 66.64661 84 SER B C 1
ATOM 664 O O . SER B 1 17 ? 37.52351 9.61926 9.87015 1.000 65.62870 84 SER B O 1
ATOM 667 N N . ALA B 1 18 ? 35.73604 11.01418 9.64431 1.000 58.92820 85 ALA B N 1
ATOM 668 C CA . ALA B 1 18 ? 35.09865 10.58072 10.88812 1.000 50.80884 85 ALA B CA 1
ATOM 669 C C . ALA B 1 18 ? 34.74343 9.10296 10.85443 1.000 53.67080 85 ALA B C 1
ATOM 670 O O . ALA B 1 18 ? 34.90178 8.40191 11.85933 1.000 50.58435 85 ALA B O 1
ATOM 672 N N . LYS B 1 19 ? 34.23795 8.61484 9.71960 1.000 52.57305 86 LYS B N 1
ATOM 673 C CA . LYS B 1 19 ? 33.84286 7.21444 9.64414 1.000 51.94188 86 LYS B CA 1
ATOM 674 C C . LYS B 1 19 ? 35.03172 6.30262 9.89972 1.000 57.66040 86 LYS B C 1
ATOM 675 O O . LYS B 1 19 ? 34.93649 5.35245 10.69079 1.000 54.01414 86 LYS B O 1
ATOM 681 N N . SER B 1 20 ? 36.17436 6.60153 9.26712 1.000 59.23761 87 SER B N 1
ATOM 682 C CA . SER B 1 20 ? 37.36187 5.77314 9.46170 1.000 60.04950 87 SER B CA 1
ATOM 683 C C . SER B 1 20 ? 37.91732 5.92898 10.87177 1.000 63.14996 87 SER B C 1
ATOM 684 O O . SER B 1 20 ? 38.26411 4.93372 11.52559 1.000 64.89066 87 SER B O 1
ATOM 687 N N . GLN B 1 21 ? 38.01144 7.17105 11.35848 1.000 60.39175 88 GLN B N 1
ATOM 688 C CA . GLN B 1 21 ? 38.47792 7.39446 12.72195 1.000 57.63107 88 GLN B CA 1
ATOM 689 C C . GLN B 1 21 ? 37.67343 6.57885 13.72473 1.000 58.23737 88 GLN B C 1
ATOM 690 O O . GLN B 1 21 ? 38.23921 6.00514 14.66192 1.000 63.35051 88 GLN B O 1
ATOM 696 N N . LEU B 1 22 ? 36.35378 6.49080 13.53219 1.000 56.21429 89 LEU B N 1
ATOM 697 C CA . LEU B 1 22 ? 35.52899 5.71592 14.45337 1.000 55.74043 89 LEU B CA 1
ATOM 698 C C . LEU B 1 22 ? 35.67347 4.22090 14.21637 1.000 63.13278 89 LEU B C 1
ATOM 699 O O . LEU B 1 22 ? 35.57201 3.43516 15.17463 1.000 60.74722 89 LEU B O 1
ATOM 704 N N . TYR B 1 23 ? 35.87711 3.81448 12.95308 1.000 65.96477 90 TYR B N 1
ATOM 705 C CA . TYR B 1 23 ? 36.18665 2.41858 12.65681 1.000 63.85699 90 TYR B CA 1
ATOM 706 C C . TYR B 1 23 ? 37.52732 2.04001 13.26227 1.000 63.88383 90 TYR B C 1
ATOM 707 O O . TYR B 1 23 ? 37.67432 0.97645 13.88828 1.000 63.36359 90 TYR B O 1
ATOM 716 N N . ASN B 1 24 ? 38.51832 2.91166 13.07878 1.000 59.07823 91 ASN B N 1
ATOM 717 C CA . ASN B 1 24 ? 39.81625 2.72218 13.70666 1.000 65.66383 91 ASN B CA 1
ATOM 718 C C . ASN B 1 24 ? 39.66941 2.48977 15.20619 1.000 66.70962 91 ASN B C 1
ATOM 719 O O . ASN B 1 24 ? 40.10972 1.46235 15.73089 1.000 68.47056 91 ASN B O 1
ATOM 724 N N . LEU B 1 25 ? 39.03753 3.44476 15.90263 1.000 64.31687 92 LEU B N 1
ATOM 725 C CA . LEU B 1 25 ? 38.88624 3.37942 17.35406 1.000 61.89684 92 LEU B CA 1
ATOM 726 C C . LEU B 1 25 ? 38.36267 2.02252 17.83153 1.000 64.43465 92 LEU B C 1
ATOM 727 O O . LEU B 1 25 ? 38.88837 1.46084 18.79851 1.000 67.24070 92 LEU B O 1
ATOM 732 N N . CYS B 1 26 ? 37.31963 1.48441 17.18532 1.000 63.86377 93 CYS B N 1
ATOM 733 C CA . CYS B 1 26 ? 36.76360 0.21483 17.64928 1.000 67.15596 93 CYS B CA 1
ATOM 734 C C . CYS B 1 26 ? 37.66778 -0.97299 17.35925 1.000 71.72693 93 CYS B C 1
ATOM 735 O O . CYS B 1 26 ? 37.41603 -2.06138 17.88142 1.000 70.69396 93 CYS B O 1
ATOM 738 N N . SER B 1 27 ? 38.67617 -0.80482 16.50892 1.000 76.38487 94 SER B N 1
ATOM 739 C CA . SER B 1 27 ? 39.69516 -1.82324 16.28819 1.000 73.93616 94 SER B CA 1
ATOM 740 C C . SER B 1 27 ? 40.84240 -1.73446 17.28687 1.000 75.17693 94 SER B C 1
ATOM 741 O O . SER B 1 27 ? 41.38663 -2.77106 17.69125 1.000 76.77497 94 SER B O 1
ATOM 744 N N . VAL B 1 28 ? 41.22394 -0.51620 17.68070 1.000 71.16254 95 VAL B N 1
ATOM 745 C CA . VAL B 1 28 ? 42.28562 -0.32788 18.66465 1.000 70.77941 95 VAL B CA 1
ATOM 746 C C . VAL B 1 28 ? 41.83685 -0.83951 20.02736 1.000 75.39674 95 VAL B C 1
ATOM 747 O O . VAL B 1 28 ? 42.54913 -1.60617 20.68266 1.000 89.15793 95 VAL B O 1
ATOM 751 N N . ARG B 1 29 ? 40.66367 -0.41823 20.48399 1.000 74.32189 96 ARG B N 1
ATOM 752 C CA . ARG B 1 29 ? 39.96502 -1.21089 21.48443 1.000 77.70258 96 ARG B CA 1
ATOM 753 C C . ARG B 1 29 ? 39.34518 -2.41405 20.78575 1.000 77.97774 96 ARG B C 1
ATOM 754 O O . ARG B 1 29 ? 39.26975 -2.46597 19.55978 1.000 77.89158 96 ARG B O 1
ATOM 762 N N . HIS B 1 30 ? 38.93618 -3.41549 21.55109 1.000 80.31429 97 HIS B N 1
ATOM 763 C CA . HIS B 1 30 ? 38.50969 -4.67265 20.92683 1.000 77.68549 97 HIS B CA 1
ATOM 764 C C . HIS B 1 30 ? 36.98429 -4.77531 20.92607 1.000 75.53835 97 HIS B C 1
ATOM 765 O O . HIS B 1 30 ? 36.36810 -5.67220 21.51036 1.000 78.44602 97 HIS B O 1
ATOM 772 N N . TRP B 1 31 ? 36.38462 -3.80267 20.24409 1.000 72.26387 98 TRP B N 1
ATOM 773 C CA . TRP B 1 31 ? 34.94320 -3.65783 20.11603 1.000 72.86915 98 TRP B CA 1
ATOM 774 C C . TRP B 1 31 ? 34.48066 -4.08690 18.72850 1.000 73.26601 98 TRP B C 1
ATOM 775 O O . TRP B 1 31 ? 35.24944 -4.08066 17.75833 1.000 69.20134 98 TRP B O 1
ATOM 786 N N . LYS B 1 32 ? 33.18746 -4.40896 18.63150 1.000 67.14847 99 LYS B N 1
ATOM 787 C CA . LYS B 1 32 ? 32.58952 -4.73576 17.34174 1.000 62.25341 99 LYS B CA 1
ATOM 788 C C . LYS B 1 32 ? 32.87124 -3.63973 16.32163 1.000 59.73641 99 LYS B C 1
ATOM 789 O O . LYS B 1 32 ? 33.27389 -2.52695 16.67226 1.000 59.03233 99 LYS B O 1
ATOM 795 N N . ALA B 1 33 ? 32.67567 -3.93686 15.05232 1.000 62.59515 100 ALA B N 1
ATOM 796 C CA . ALA B 1 33 ? 32.67646 -2.85738 14.09312 1.000 60.31956 100 ALA B CA 1
ATOM 797 C C . ALA B 1 33 ? 31.39586 -2.04404 14.26712 1.000 60.93953 100 ALA B C 1
ATOM 798 O O . ALA B 1 33 ? 30.34493 -2.58850 14.62943 1.000 56.77538 100 ALA B O 1
ATOM 800 N N . PRO B 1 34 ? 31.46889 -0.73364 14.05646 1.000 55.02190 101 PRO B N 1
ATOM 801 C CA . PRO B 1 34 ? 30.25962 0.09030 14.10831 1.000 57.14669 101 PRO B CA 1
ATOM 802 C C . PRO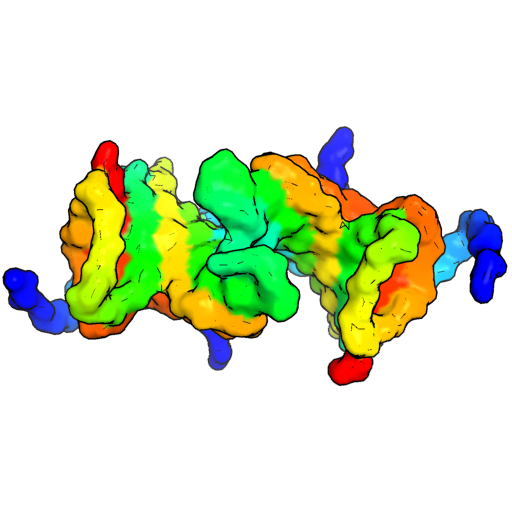 B 1 34 ? 29.23442 -0.29950 13.04220 1.000 53.20480 101 PRO B C 1
ATOM 803 O O . PRO B 1 34 ? 29.57982 -0.63318 11.90431 1.000 53.65837 101 PRO B O 1
ATOM 807 N N . LEU B 1 35 ? 27.95308 -0.22870 13.42945 1.000 47.61759 102 LEU B N 1
ATOM 808 C CA . LEU B 1 35 ? 26.81388 -0.61003 12.59368 1.000 45.25815 102 LEU B CA 1
ATOM 809 C C . LEU B 1 35 ? 26.13552 0.66673 12.10067 1.000 44.15727 102 LEU B C 1
ATOM 810 O O . LEU B 1 35 ? 25.37548 1.30415 12.83763 1.000 43.97297 102 LEU B O 1
ATOM 815 N N . TYR B 1 36 ? 26.40278 1.03606 10.85244 1.000 45.73723 103 TYR B N 1
ATOM 816 C CA . TYR B 1 36 ? 25.70626 2.15736 10.24480 1.000 39.79773 103 TYR B CA 1
ATOM 817 C C . TYR B 1 36 ? 24.35849 1.71885 9.68326 1.000 37.65629 103 TYR B C 1
ATOM 818 O O . TYR B 1 36 ? 24.19493 0.60650 9.18340 1.000 37.21092 103 TYR B O 1
ATOM 827 N N . GLU B 1 37 ? 23.39065 2.62408 9.76413 1.000 39.51672 104 GLU B N 1
ATOM 828 C CA . GLU B 1 37 ? 22.00243 2.35032 9.42961 1.000 33.57121 104 GLU B CA 1
ATOM 829 C C . GLU B 1 37 ? 21.40621 3.67257 8.96909 1.000 32.68337 104 GLU B C 1
ATOM 830 O O . GLU B 1 37 ? 21.55992 4.68076 9.66134 1.000 37.92740 104 GLU B O 1
ATOM 836 N N . TYR B 1 38 ? 20.78370 3.68637 7.78967 1.000 28.85179 105 TYR B N 1
ATOM 837 C CA . TYR B 1 38 ? 20.22419 4.89933 7.20032 1.000 30.99935 105 TYR B CA 1
ATOM 838 C C . TYR B 1 38 ? 18.70614 4.79046 7.25785 1.000 31.14370 105 TYR B C 1
ATOM 839 O O . TYR B 1 38 ? 18.14809 3.82715 6.73497 1.000 31.93260 105 TYR B O 1
ATOM 848 N N . ILE B 1 39 ? 18.03968 5.74819 7.91429 1.000 32.27550 106 ILE B N 1
ATOM 849 C CA . ILE B 1 39 ? 16.57903 5.75247 8.01538 1.000 32.22341 106 ILE B CA 1
ATOM 850 C C . ILE B 1 39 ? 15.99218 6.66133 6.94483 1.000 34.89331 106 ILE B C 1
ATOM 851 O O . ILE B 1 39 ? 16.31994 7.85323 6.88469 1.000 36.79287 106 ILE B O 1
ATOM 856 N N . ALA B 1 40 ? 15.11132 6.11052 6.11285 1.000 37.20891 107 ALA B N 1
ATOM 857 C CA . ALA B 1 40 ? 14.36274 6.92679 5.17049 1.000 36.08760 107 ALA B CA 1
ATOM 858 C C . ALA B 1 40 ? 13.34589 7.76511 5.92121 1.000 37.91450 107 ALA B C 1
ATOM 859 O O . ALA B 1 40 ? 12.65703 7.26911 6.81803 1.000 40.79326 107 ALA B O 1
ATOM 861 N N . GLU B 1 41 ? 13.26899 9.04874 5.56615 1.000 37.86913 108 GLU B N 1
ATOM 862 C CA . GLU B 1 41 ? 12.39218 9.98457 6.25458 1.000 37.56218 108 GLU B CA 1
ATOM 863 C C . GLU B 1 41 ? 11.06064 10.18565 5.54520 1.000 37.96267 108 GLU B C 1
ATOM 864 O O . GLU B 1 41 ? 10.22312 10.93959 6.04205 1.000 35.97671 108 GLU B O 1
ATOM 870 N N . GLY B 1 42 ? 10.85993 9.54157 4.39696 1.000 38.26418 109 GLY B N 1
ATOM 871 C CA . GLY B 1 42 ? 9.59409 9.49957 3.71118 1.000 37.75185 109 GLY B CA 1
ATOM 872 C C . GLY B 1 42 ? 9.70287 8.55167 2.53650 1.000 41.18161 109 GLY B C 1
ATOM 873 O O . GLY B 1 42 ? 10.77746 8.02786 2.25750 1.000 45.76251 109 GLY B O 1
ATOM 874 N N . PRO B 1 43 ? 8.60931 8.33530 1.79951 1.000 48.73427 110 PRO B N 1
ATOM 875 C CA . PRO B 1 43 ? 8.60101 7.29962 0.75002 1.000 43.42852 110 PRO B CA 1
ATOM 876 C C . PRO B 1 43 ? 9.03995 7.71339 -0.64446 1.000 50.61843 110 PRO B C 1
ATOM 877 O O . PRO B 1 43 ? 9.26427 6.81755 -1.47028 1.000 59.43008 110 PRO B O 1
ATOM 881 N N . CYS B 1 44 ? 9.17804 9.00792 -0.93455 1.000 51.16668 111 CYS B N 1
ATOM 882 C CA . CYS B 1 44 ? 9.33674 9.49102 -2.30489 1.000 52.46748 111 CYS B CA 1
ATOM 883 C C . CYS B 1 44 ? 10.80915 9.62611 -2.68832 1.000 57.40789 111 CYS B C 1
ATOM 884 O O . CYS B 1 44 ? 11.65621 9.96335 -1.85972 1.000 55.96893 111 CYS B O 1
ATOM 887 N N . HIS B 1 45 ? 11.09621 9.40864 -3.97145 1.000 62.65646 112 HIS B N 1
ATOM 888 C CA . HIS B 1 45 ? 12.42716 8.94034 -4.42458 1.000 67.70988 112 HIS B CA 1
ATOM 889 C C . HIS B 1 45 ? 13.46473 10.01239 -4.79796 1.000 63.79145 112 HIS B C 1
ATOM 890 O O . HIS B 1 45 ? 13.32310 11.20639 -4.51976 1.000 57.77698 112 HIS B O 1
ATOM 897 N N . LYS B 1 47 ? 14.60874 10.73013 -1.79864 1.000 42.33544 114 LYS B N 1
ATOM 898 C CA . LYS B 1 47 ? 14.59452 10.19139 -0.42935 1.000 40.13074 114 LYS B CA 1
ATOM 899 C C . LYS B 1 47 ? 15.65188 10.81895 0.44207 1.000 37.43032 114 LYS B C 1
ATOM 900 O O . LYS B 1 47 ? 16.79504 11.02548 0.00643 1.000 39.56583 114 LYS B O 1
ATOM 906 N N . ILE B 1 48 ? 15.25332 11.11342 1.68080 1.000 36.17778 115 ILE B N 1
ATOM 907 C CA . ILE B 1 48 ? 16.10505 11.75494 2.67526 1.000 33.98486 115 ILE B CA 1
ATOM 908 C C . ILE B 1 48 ? 16.43141 10.74426 3.76325 1.000 32.52932 115 ILE B C 1
ATOM 909 O O . ILE B 1 48 ? 15.59622 9.89551 4.11508 1.000 31.22265 115 ILE B O 1
ATOM 914 N N . PHE B 1 49 ? 17.65097 10.82441 4.29100 1.000 31.86022 116 PHE B N 1
ATOM 915 C CA . PHE B 1 49 ? 18.12169 9.82434 5.23379 1.000 34.42036 116 PHE B CA 1
ATOM 916 C C . PHE B 1 49 ? 18.73962 10.48049 6.45653 1.000 35.96635 116 PHE B C 1
ATOM 917 O O . PHE B 1 49 ? 19.45656 11.48435 6.35668 1.000 35.59846 116 PHE B O 1
ATOM 925 N N . THR B 1 50 ? 18.46390 9.89642 7.61078 1.000 36.40652 117 THR B N 1
ATOM 926 C CA . THR B 1 50 ? 19.23264 10.17003 8.81179 1.000 35.31949 117 THR B CA 1
ATOM 927 C C . THR B 1 50 ? 20.17545 9.00088 9.02603 1.000 32.54419 117 THR B C 1
ATOM 928 O O . THR B 1 50 ? 19.74337 7.83959 8.99672 1.000 28.18513 117 THR B O 1
ATOM 932 N N . GLY B 1 51 ? 21.45798 9.30699 9.22593 1.000 34.37199 118 GLY B N 1
ATOM 933 C CA . GLY B 1 51 ? 22.42211 8.26067 9.53387 1.000 33.68958 118 GLY B CA 1
ATOM 934 C C . GLY B 1 51 ? 22.37288 7.89773 11.00734 1.000 31.43898 118 GLY B C 1
ATOM 935 O O . GLY B 1 51 ? 22.12943 8.73906 11.86839 1.000 33.66342 118 GLY B O 1
ATOM 936 N N . LYS B 1 52 ? 22.59265 6.61957 11.29059 1.000 33.12524 119 LYS B N 1
ATOM 937 C CA . LYS B 1 52 ? 22.63270 6.12956 12.65930 1.000 35.30543 119 LYS B CA 1
ATOM 938 C C . LYS B 1 52 ? 23.77790 5.14415 12.77396 1.000 40.36150 119 LYS B C 1
ATOM 939 O O . LYS B 1 52 ? 23.80623 4.14805 12.04911 1.000 41.44426 119 LYS B O 1
ATOM 945 N N . VAL B 1 53 ? 24.71646 5.40929 13.67817 1.000 43.34009 120 VAL B N 1
ATOM 946 C CA . VAL B 1 53 ? 25.78751 4.46873 13.98329 1.000 42.81321 120 VAL B CA 1
ATOM 947 C C . VAL B 1 53 ? 25.54878 3.92338 15.38403 1.000 42.61854 120 VAL B C 1
ATOM 948 O O . VAL B 1 53 ? 25.04966 4.64083 16.25675 1.000 43.28939 120 VAL B O 1
ATOM 952 N N . THR B 1 54 ? 25.84330 2.63568 15.58502 1.000 46.42445 121 THR B N 1
ATOM 953 C CA . THR B 1 54 ? 25.67220 1.98472 16.88400 1.000 48.07140 121 THR B CA 1
ATOM 954 C C . THR B 1 54 ? 27.00292 1.37239 17.30236 1.000 50.95779 121 THR B C 1
ATOM 955 O O . THR B 1 54 ? 27.46866 0.40766 16.68492 1.000 56.48677 121 THR B O 1
ATOM 959 N N . VAL B 1 55 ? 27.60596 1.92949 18.35210 1.000 49.45048 122 VAL B N 1
ATOM 960 C CA . VAL B 1 55 ? 28.84543 1.42985 18.93087 1.000 48.56373 122 VAL B CA 1
ATOM 961 C C . VAL B 1 55 ? 28.51928 0.60529 20.17059 1.000 53.47507 122 VAL B C 1
ATOM 962 O O . VAL B 1 55 ? 27.57645 0.91908 20.90960 1.000 53.30317 122 VAL B O 1
ATOM 966 N N . GLU B 1 56 ? 29.26581 -0.47903 20.37959 1.000 58.08459 123 GLU B N 1
ATOM 967 C CA . GLU B 1 56 ? 29.12426 -1.31760 21.57378 1.000 65.15984 123 GLU B CA 1
ATOM 968 C C . GLU B 1 56 ? 30.41995 -1.17842 22.36904 1.000 67.81008 123 GLU B C 1
ATOM 969 O O . GLU B 1 56 ? 31.39853 -1.88240 22.10264 1.000 70.56579 123 GLU B O 1
ATOM 975 N N . MET B 1 57 ? 30.41990 -0.26202 23.33925 1.000 69.83539 124 MET B N 1
ATOM 976 C CA . MET B 1 57 ? 31.61041 0.03441 24.13037 1.000 73.71605 124 MET B CA 1
ATOM 977 C C . MET B 1 57 ? 31.80558 -0.99870 25.24411 1.000 79.37187 124 MET B C 1
ATOM 978 O O . MET B 1 57 ? 30.83070 -1.49528 25.83080 1.000 74.20850 124 MET B O 1
ATOM 983 N N . LYS B 1 58 ? 33.07920 -1.31333 25.53910 1.000 81.24670 125 LYS B N 1
ATOM 984 C CA . LYS B 1 58 ? 33.44411 -2.26524 26.58783 1.000 88.90908 125 LYS B CA 1
ATOM 985 C C . LYS B 1 58 ? 34.52104 -1.67917 27.51442 1.000 86.90100 125 LYS B C 1
ATOM 986 O O . LYS B 1 58 ? 35.29057 -0.78561 27.13893 1.000 80.95991 125 LYS B O 1
ATOM 992 N N . GLU B 1 59 ? 34.55547 -2.19073 28.74994 1.000 95.90470 126 GLU B N 1
ATOM 993 C CA . GLU B 1 59 ? 35.42751 -1.67341 29.82147 1.000 100.70787 126 GLU B CA 1
ATOM 994 C C . GLU B 1 59 ? 36.87424 -2.18135 29.72058 1.000 96.49712 126 GLU B C 1
ATOM 995 O O . GLU B 1 59 ? 37.10667 -3.36350 29.45048 1.000 90.36105 126 GLU B O 1
ATOM 1001 N N . SER B 1 61 ? 35.08791 -6.43868 29.71294 1.000 85.45642 128 SER B N 1
ATOM 1002 C CA . SER B 1 61 ? 34.26934 -6.42999 30.92579 1.000 97.28461 128 SER B CA 1
ATOM 1003 C C . SER B 1 61 ? 32.73522 -6.36252 30.73538 1.000 94.78606 128 SER B C 1
ATOM 1004 O O . SER B 1 61 ? 32.04878 -7.37890 30.85283 1.000 81.21526 128 SER B O 1
ATOM 1007 N N . ARG B 1 62 ? 32.20986 -5.18568 30.38501 1.000 96.97105 129 ARG B N 1
ATOM 1008 C CA . ARG B 1 62 ? 30.76266 -4.99967 30.24343 1.000 95.98005 129 ARG B CA 1
ATOM 1009 C C . ARG B 1 62 ? 30.44927 -4.11322 29.03158 1.000 86.70637 129 ARG B C 1
ATOM 1010 O O . ARG B 1 62 ? 31.28356 -3.32122 28.57293 1.000 84.62429 129 ARG B O 1
ATOM 1018 N N . ILE B 1 63 ? 29.22509 -4.25377 28.51177 1.000 83.32012 130 ILE B N 1
ATOM 1019 C CA . ILE B 1 63 ? 28.81667 -3.64337 27.24239 1.000 80.46933 130 ILE B CA 1
ATOM 1020 C C . ILE B 1 63 ? 27.98031 -2.39767 27.51750 1.000 75.61638 130 ILE B C 1
ATOM 1021 O O . ILE B 1 63 ? 26.93790 -2.46965 28.18665 1.000 69.76724 130 ILE B O 1
ATOM 1026 N N . THR B 1 64 ? 28.40379 -1.26169 26.96193 1.000 72.89268 131 THR B N 1
ATOM 1027 C CA . THR B 1 64 ? 27.58992 -0.04614 26.95447 1.000 71.11564 131 THR B CA 1
ATOM 1028 C C . THR B 1 64 ? 27.25505 0.32032 25.51690 1.000 66.06675 131 THR B C 1
ATOM 1029 O O . THR B 1 64 ? 28.16171 0.56044 24.70629 1.000 64.22833 131 THR B O 1
ATOM 1033 N N . VAL B 1 65 ? 25.96083 0.38381 25.21096 1.000 63.20303 132 VAL B N 1
ATOM 1034 C CA . VAL B 1 65 ? 25.48665 0.59919 23.84469 1.000 59.80766 132 VAL B CA 1
ATOM 1035 C C . VAL B 1 65 ? 25.37947 2.09624 23.56905 1.000 54.02071 132 VAL B C 1
ATOM 1036 O O . VAL B 1 65 ? 24.67714 2.82575 24.27887 1.000 52.12500 132 VAL B O 1
ATOM 1040 N N . LEU B 1 66 ? 26.04284 2.54331 22.50702 1.000 55.08494 133 LEU B N 1
ATOM 1041 C CA . LEU B 1 66 ? 26.01232 3.93305 22.05348 1.000 52.53165 133 LEU B CA 1
ATOM 1042 C C . LEU B 1 66 ? 25.36537 4.01194 20.66692 1.000 48.29849 133 LEU B C 1
ATOM 1043 O O . LEU B 1 66 ? 25.95191 3.53757 19.69008 1.000 47.34905 133 LEU B O 1
ATOM 1048 N N . GLU B 1 67 ? 24.16745 4.61145 20.56723 1.000 49.90252 134 GLU B N 1
ATOM 1049 C CA . GLU B 1 67 ? 23.53909 4.94487 19.27805 1.000 45.30510 134 GLU B CA 1
ATOM 1050 C C . GLU B 1 67 ? 23.62787 6.44857 19.02122 1.000 41.09722 134 GLU B C 1
ATOM 1051 O O . GLU B 1 67 ? 23.12502 7.24471 19.81682 1.000 48.29974 134 GLU B O 1
ATOM 1057 N N . CYS B 1 68 ? 24.22824 6.83706 17.89977 1.000 42.23602 135 CYS B N 1
ATOM 1058 C CA . CYS B 1 68 ? 24.35986 8.24093 17.50925 1.000 45.84500 135 CYS B CA 1
ATOM 1059 C C . CYS B 1 68 ? 23.70212 8.525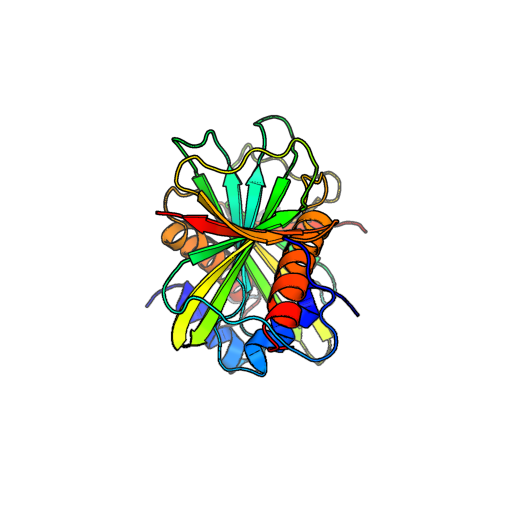71 16.15860 1.000 40.89041 135 CYS B C 1
ATOM 1060 O O . CYS B 1 68 ? 23.60375 7.64763 15.29855 1.000 40.01216 135 CYS B O 1
ATOM 1063 N N . PHE B 1 69 ? 23.28608 9.77918 15.96798 1.000 41.71377 136 PHE B N 1
ATOM 1064 C CA . PHE B 1 69 ? 22.61969 10.22895 14.75485 1.000 35.95286 136 PHE B CA 1
ATOM 1065 C C . PHE B 1 69 ? 23.34363 11.41553 14.14772 1.000 32.25042 136 PHE B C 1
ATOM 1066 O O . PHE B 1 69 ? 24.07184 12.12756 14.82392 1.000 40.90423 136 PHE B O 1
ATOM 1074 N N . GLY B 1 70 ? 23.11721 11.64286 12.85882 1.000 35.36274 137 GLY B N 1
ATOM 1075 C CA . GLY B 1 70 ? 23.49073 12.87074 12.20695 1.000 32.52188 137 GLY B CA 1
ATOM 1076 C C . GLY B 1 70 ? 22.27383 13.68314 11.82645 1.000 33.10345 137 GLY B C 1
ATOM 1077 O O . GLY B 1 70 ? 21.15975 13.45634 12.31570 1.000 31.74401 137 GLY B O 1
ATOM 1078 N N . ASN B 1 71 ? 22.47486 14.61742 10.93705 1.000 36.58075 138 ASN B N 1
ATOM 1079 C CA . ASN B 1 71 ? 21.31453 15.33999 10.42913 1.000 37.41126 138 ASN B CA 1
ATOM 1080 C C . ASN B 1 71 ? 20.77611 14.66815 9.17356 1.000 33.46147 138 ASN B C 1
ATOM 1081 O O . ASN B 1 71 ? 21.49607 13.90787 8.51503 1.000 35.77249 138 ASN B O 1
ATOM 1086 N N . PRO B 1 72 ? 19.50859 14.91450 8.81557 1.000 34.54776 139 PRO B N 1
ATOM 1087 C CA . PRO B 1 72 ? 18.97652 14.34675 7.55882 1.000 38.65602 139 PRO B CA 1
ATOM 1088 C C . PRO B 1 72 ? 19.77672 14.81273 6.34659 1.000 31.63323 139 PRO B C 1
ATOM 1089 O O . PRO B 1 72 ? 20.18323 15.97193 6.25503 1.000 32.39614 139 PRO B O 1
ATOM 1093 N N . GLN B 1 73 ? 20.02791 13.88467 5.42746 1.000 32.30138 140 GLN B N 1
ATOM 1094 C CA . GLN B 1 73 ? 20.81237 14.16184 4.23153 1.000 34.34855 140 GLN B CA 1
ATOM 1095 C C . GLN B 1 73 ? 20.17581 13.50536 3.00902 1.000 33.30157 140 GLN B C 1
ATOM 1096 O O . GLN B 1 73 ? 19.48960 12.48595 3.11857 1.000 34.92608 140 GLN B O 1
ATOM 1102 N N . TYR B 1 74 ? 20.41512 14.09987 1.83240 1.000 38.93387 141 TYR B N 1
ATOM 1103 C CA . TYR B 1 74 ? 20.16847 13.38998 0.57264 1.000 38.10832 141 TYR B CA 1
ATOM 1104 C C . TYR B 1 74 ? 21.23466 12.33297 0.28418 1.000 34.61965 141 TYR B C 1
ATOM 1105 O O . TYR B 1 74 ? 20.94728 11.34129 -0.38332 1.000 41.46104 141 TYR B O 1
ATOM 1114 N N . LYS B 1 75 ? 22.45135 12.51534 0.77640 1.000 37.02469 142 LYS B N 1
ATOM 1115 C CA . LYS B 1 75 ? 23.58136 11.65752 0.45026 1.000 40.85610 142 LYS B CA 1
ATOM 1116 C C . LYS B 1 75 ? 23.94002 10.83234 1.67772 1.000 36.47710 142 LYS B C 1
ATOM 1117 O O . LYS B 1 75 ? 24.44837 11.37481 2.66072 1.000 41.52358 142 LYS B O 1
ATOM 1123 N N . LYS B 1 76 ? 23.72163 9.51859 1.58886 1.000 33.94444 143 LYS B N 1
ATOM 1124 C CA . LYS B 1 76 ? 24.09703 8.58364 2.64346 1.000 28.02497 143 LYS B CA 1
ATOM 1125 C C . LYS B 1 76 ? 25.52982 8.77472 3.14433 1.000 34.74871 143 LYS B C 1
ATOM 1126 O O . LYS B 1 76 ? 25.79572 8.63765 4.34616 1.000 38.67156 143 LYS B O 1
ATOM 1132 N N . LYS B 1 77 ? 26.48198 9.04840 2.25236 1.000 36.37100 144 LYS B N 1
ATOM 1133 C CA . LYS B 1 77 ? 27.85617 9.19401 2.72539 1.000 39.00371 144 LYS B CA 1
ATOM 1134 C C . LYS B 1 77 ? 27.94550 10.29119 3.78196 1.000 43.29077 144 LYS B C 1
ATOM 1135 O O . LYS B 1 77 ? 28.54501 10.09504 4.85644 1.000 38.22414 144 LYS B O 1
ATOM 1141 N N . ILE B 1 78 ? 27.31824 11.44578 3.49873 1.000 39.65964 145 ILE B N 1
ATOM 1142 C CA . ILE B 1 78 ? 27.31897 12.57397 4.43013 1.000 38.46108 145 ILE B CA 1
ATOM 1143 C C . ILE B 1 78 ? 26.51445 12.23576 5.67395 1.000 40.01491 145 ILE B C 1
ATOM 1144 O O . ILE B 1 78 ? 26.87309 12.62854 6.79627 1.000 37.65191 145 ILE B O 1
ATOM 1149 N N . ALA B 1 79 ? 25.41167 11.50625 5.48855 1.000 37.46694 146 ALA B N 1
ATOM 1150 C CA . ALA B 1 79 ? 24.54402 11.15160 6.59845 1.000 35.81907 146 ALA B CA 1
ATOM 1151 C C . ALA B 1 79 ? 25.27120 10.27644 7.61689 1.000 38.77052 146 ALA B C 1
ATOM 1152 O O . ALA B 1 79 ? 25.12296 10.47728 8.83096 1.000 37.96837 146 ALA B O 1
ATOM 1154 N N . ALA B 1 80 ? 26.05765 9.29516 7.14795 1.000 37.81385 147 ALA B N 1
ATOM 1155 C CA . ALA B 1 80 ? 26.80303 8.45469 8.08646 1.000 39.20875 147 ALA B CA 1
ATOM 1156 C C . ALA B 1 80 ? 28.02621 9.17483 8.64690 1.000 38.45478 147 ALA B C 1
ATOM 1157 O O . ALA B 1 80 ? 28.39789 8.94736 9.80145 1.000 40.00857 147 ALA B O 1
ATOM 1159 N N . GLU B 1 81 ? 28.66624 10.03647 7.85712 1.000 37.22124 148 GLU B N 1
ATOM 1160 C CA . GLU B 1 81 ? 29.77608 10.82440 8.38344 1.000 40.16318 148 GLU B CA 1
ATOM 1161 C C . GLU B 1 81 ? 29.33335 11.66544 9.58180 1.000 41.23810 148 GLU B C 1
ATOM 1162 O O . GLU B 1 81 ? 29.99687 11.67761 10.62662 1.000 39.98772 148 GLU B O 1
ATOM 1168 N N . GLN B 1 82 ? 28.19070 12.35411 9.45839 1.000 41.48904 149 GLN B N 1
ATOM 1169 C CA . GLN B 1 82 ? 27.68496 13.15378 10.56863 1.000 35.37856 149 GLN B CA 1
ATOM 1170 C C . GLN B 1 82 ? 27.34678 12.29688 11.77414 1.000 37.35305 149 GLN B C 1
ATOM 1171 O O . GLN B 1 82 ? 27.50169 12.74609 12.90966 1.000 45.78978 149 GLN B O 1
ATOM 1177 N N . ALA B 1 83 ? 26.89436 11.06399 11.56222 1.000 38.83338 150 ALA B N 1
ATOM 1178 C CA . ALA B 1 83 ? 26.68376 10.16705 12.69650 1.000 42.02416 150 ALA B CA 1
ATOM 1179 C C . ALA B 1 83 ? 27.99762 9.75798 13.35382 1.000 41.13836 150 ALA B C 1
ATOM 1180 O O . ALA B 1 83 ? 28.05194 9.58894 14.57257 1.000 42.11728 150 ALA B O 1
ATOM 1182 N N . ALA B 1 84 ? 29.06192 9.57922 12.57862 1.000 43.48335 151 ALA B N 1
ATOM 1183 C CA . ALA B 1 84 ? 30.34273 9.25616 13.19769 1.000 45.81513 151 ALA B CA 1
ATOM 1184 C C . ALA B 1 84 ? 30.88654 10.44836 13.98477 1.000 48.65273 151 ALA B C 1
ATOM 1185 O O . ALA B 1 84 ? 31.45790 10.27048 15.07141 1.000 44.40422 151 ALA B O 1
ATOM 1187 N N . GLU B 1 85 ? 30.70326 11.67240 13.45913 1.000 45.96585 152 GLU B N 1
ATOM 1188 C CA . GLU B 1 85 ? 31.08480 12.86987 14.20364 1.000 39.36274 152 GLU B CA 1
ATOM 1189 C C . GLU B 1 85 ? 30.46413 12.85201 15.58223 1.000 43.90683 152 GLU B C 1
ATOM 1190 O O . GLU B 1 85 ? 31.14787 13.03601 16.59432 1.000 53.68576 152 GLU B O 1
ATOM 1196 N N . ALA B 1 86 ? 29.16684 12.59492 15.64360 1.000 45.38377 153 ALA B N 1
ATOM 1197 C CA . ALA B 1 86 ? 28.48811 12.62557 16.92892 1.000 45.92357 153 ALA B CA 1
ATOM 1198 C C . ALA B 1 86 ? 29.00527 11.54169 17.87398 1.000 48.07644 153 ALA B C 1
ATOM 1199 O O . ALA B 1 86 ? 28.95973 11.71827 19.09383 1.000 52.02148 153 ALA B O 1
ATOM 1201 N N . ALA B 1 87 ? 29.48614 10.40906 17.35161 1.000 48.61142 154 ALA B N 1
ATOM 1202 C CA . ALA B 1 87 ? 29.99751 9.39168 18.26994 1.000 51.55531 154 ALA B CA 1
ATOM 1203 C C . ALA B 1 87 ? 31.40886 9.74034 18.72981 1.000 52.89435 154 ALA B C 1
ATOM 1204 O O . ALA B 1 87 ? 31.76667 9.52705 19.89632 1.000 50.21113 154 ALA B O 1
ATOM 1206 N N . LEU B 1 88 ? 32.20835 10.30991 17.82992 1.000 52.16534 155 LEU B N 1
ATOM 1207 C CA . LEU B 1 88 ? 33.51386 10.82316 18.22056 1.000 49.78343 155 LEU B CA 1
ATOM 1208 C C . LEU B 1 88 ? 33.38425 11.88750 19.30990 1.000 52.88671 155 LEU B C 1
ATOM 1209 O O . LEU B 1 88 ? 34.06323 11.81645 20.34085 1.000 54.21545 155 LEU B O 1
ATOM 1214 N N . TRP B 1 89 ? 32.49596 12.87113 19.11167 1.000 53.68156 156 TRP B N 1
ATOM 1215 C CA . TRP B 1 89 ? 32.28100 13.89296 20.13578 1.000 50.78496 156 TRP B CA 1
ATOM 1216 C C . TRP B 1 89 ? 31.95477 13.27129 21.48517 1.000 51.13988 156 TRP B C 1
ATOM 1217 O O . TRP B 1 89 ? 32.45414 13.72664 22.52447 1.000 50.39156 156 TRP B O 1
ATOM 1228 N N . TYR B 1 90 ? 31.11640 12.22914 21.49509 1.000 48.61239 157 TYR B N 1
ATOM 1229 C CA . TYR B 1 90 ? 30.77506 11.61197 22.77011 1.000 50.20539 157 TYR B CA 1
ATOM 1230 C C . TYR B 1 90 ? 31.96282 10.86826 23.34694 1.000 52.48244 157 TYR B C 1
ATOM 1231 O O . TYR B 1 90 ? 32.16657 10.86569 24.56678 1.000 52.34311 157 TYR B O 1
ATOM 1240 N N . LEU B 1 91 ? 32.75363 10.22699 22.48109 1.000 53.55827 158 LEU B N 1
ATOM 1241 C CA . LEU B 1 91 ? 33.84130 9.37834 22.95046 1.000 50.58037 158 LEU B CA 1
ATOM 1242 C C . LEU B 1 91 ? 35.01660 10.20723 23.46510 1.000 51.70311 158 LEU B C 1
ATOM 1243 O O . LEU B 1 91 ? 35.63525 9.84532 24.47401 1.000 56.35937 158 LEU B O 1
ATOM 1248 N N . LYS B 1 92 ? 35.32501 11.32728 22.80637 1.000 47.38109 159 LYS B N 1
ATOM 1249 C CA . LYS B 1 92 ? 36.26942 12.28733 23.37245 1.000 47.21046 159 LYS B CA 1
ATOM 1250 C C . LYS B 1 92 ? 35.82090 12.76616 24.75067 1.000 53.06280 159 LYS B C 1
ATOM 1251 O O . LYS B 1 92 ? 36.63649 12.91151 25.66735 1.000 64.58609 159 LYS B O 1
ATOM 1257 N N . ASN B 1 93 ? 34.52871 13.00612 24.92860 1.000 52.46081 160 ASN B N 1
ATOM 1258 C CA . ASN B 1 93 ? 34.08746 13.51438 26.21471 1.000 55.04513 160 ASN B CA 1
ATOM 1259 C C . ASN B 1 93 ? 34.18011 12.47491 27.32308 1.000 53.60324 160 ASN B C 1
ATOM 1260 O O . ASN B 1 93 ? 34.10328 12.84137 28.49705 1.000 64.91350 160 ASN B O 1
ATOM 1265 N N . VAL B 1 94 ? 34.33645 11.20028 26.98961 1.000 54.09740 161 VAL B N 1
ATOM 1266 C CA . VAL B 1 94 ? 34.52357 10.14057 27.97641 1.000 57.38442 161 VAL B CA 1
ATOM 1267 C C . VAL B 1 94 ? 35.93979 9.56770 27.90746 1.000 59.65318 161 VAL B C 1
ATOM 1268 O O . VAL B 1 94 ? 36.18834 8.45474 28.36682 1.000 60.31296 161 VAL B O 1
ATOM 1272 N N . GLY B 1 95 ? 36.86771 10.30942 27.31062 1.000 58.55019 162 GLY B N 1
ATOM 1273 C CA . GLY B 1 95 ? 38.27579 9.99625 27.39098 1.000 65.09406 162 GLY B CA 1
ATOM 1274 C C . GLY B 1 95 ? 38.75277 8.85458 26.52542 1.000 74.63156 162 GLY B C 1
ATOM 1275 O O . GLY B 1 95 ? 39.96932 8.59453 26.47893 1.000 75.88800 162 GLY B O 1
ATOM 1276 N N . LEU B 1 96 ? 37.85667 8.16641 25.83091 1.000 70.18602 163 LEU B N 1
ATOM 1277 C CA . LEU B 1 96 ? 38.26693 7.02887 25.01662 1.000 66.17480 163 LEU B CA 1
ATOM 1278 C C . LEU B 1 96 ? 38.55470 7.42699 23.56851 1.000 65.64981 163 LEU B C 1
ATOM 1279 O O . LEU B 1 96 ? 38.01579 6.82569 22.64996 1.000 65.89699 163 LEU B O 1
ATOM 1284 N N . GLU B 1 97 ? 39.39035 8.43603 23.32802 1.000 68.35286 164 GLU B N 1
ATOM 1285 C CA . GLU B 1 97 ? 39.85164 8.66047 21.95619 1.000 72.26839 164 GLU B CA 1
ATOM 1286 C C . GLU B 1 97 ? 40.77456 7.50467 21.54958 1.000 77.48368 164 GLU B C 1
ATOM 1287 O O . GLU B 1 97 ? 41.92350 7.40721 21.99200 1.000 83.21768 164 GLU B O 1
ATOM 1293 N N . LYS C 2 14 ? 23.34786 24.62647 34.76032 1.000 75.37639 306 LYS C N 1
ATOM 1294 C CA . LYS C 2 14 ? 24.46325 24.04950 35.51050 1.000 71.86656 306 LYS C CA 1
ATOM 1295 C C . LYS C 2 14 ? 25.67797 23.80381 34.61795 1.000 67.60062 306 LYS C C 1
ATOM 1296 O O . LYS C 2 14 ? 25.98996 22.65398 34.29794 1.000 60.74534 306 LYS C O 1
ATOM 1302 N N . LYS C 2 15 ? 26.38022 24.88226 34.26100 1.000 63.82331 307 LYS C N 1
ATOM 1303 C CA . LYS C 2 15 ? 27.46399 24.84206 33.28506 1.000 65.14151 307 LYS C CA 1
ATOM 1304 C C . LYS C 2 15 ? 28.82739 24.61020 33.93872 1.000 63.88145 307 LYS C C 1
ATOM 1305 O O . LYS C 2 15 ? 29.13025 25.17853 34.99248 1.000 64.91509 307 LYS C O 1
ATOM 1311 N N . LEU C 2 16 ? 29.65324 23.77505 33.29795 1.000 57.14681 308 LEU C N 1
ATOM 1312 C CA . LEU C 2 16 ? 31.05129 23.58816 33.67228 1.000 59.87292 308 LEU C CA 1
ATOM 1313 C C . LEU C 2 16 ? 31.95440 23.88209 32.48242 1.000 60.71734 308 LEU C C 1
ATOM 1314 O O . LEU C 2 16 ? 31.51122 23.84580 31.33412 1.000 67.33064 308 LEU C O 1
ATOM 1319 N N . ILE C 2 17 ? 33.23856 24.15150 32.76232 1.000 57.38391 309 ILE C N 1
ATOM 1320 C CA . ILE C 2 17 ? 34.18077 24.59248 31.73038 1.000 64.17456 309 ILE C CA 1
ATOM 1321 C C . ILE C 2 17 ? 35.13903 23.48291 31.28862 1.000 67.12405 309 ILE C C 1
ATOM 1322 O O . ILE C 2 17 ? 35.81511 23.63318 30.25404 1.000 70.64576 309 ILE C O 1
ATOM 1327 N N . MET C 2 18 ? 35.18881 22.36545 31.99670 1.000 64.27787 310 MET C N 1
ATOM 1328 C CA . MET C 2 18 ? 35.97779 21.22425 31.50118 1.000 69.21926 310 MET C CA 1
ATOM 1329 C C . MET C 2 18 ? 37.44893 21.65895 31.42419 1.000 68.37286 310 MET C C 1
ATOM 1330 O O . MET C 2 18 ? 37.93209 22.40905 32.28669 1.000 75.36801 310 MET C O 1
ATOM 1335 N N . GLY C 2 19 ? 38.18775 21.25730 30.39032 1.000 63.45933 311 GLY C N 1
ATOM 1336 C CA . GLY C 2 19 ? 39.62986 21.12624 30.47490 1.000 62.86385 311 GLY C CA 1
ATOM 1337 C C . GLY C 2 19 ? 40.01345 19.66690 30.29334 1.000 64.11854 311 GLY C C 1
ATOM 1338 O O . GLY C 2 19 ? 39.34095 18.93802 29.56791 1.000 70.72054 311 GLY C O 1
ATOM 1339 N N . THR C 2 20 ? 41.02837 19.23692 31.02797 1.000 61.68887 312 THR C N 1
ATOM 1340 C CA . THR C 2 20 ? 41.58124 17.90741 30.79747 1.000 60.60169 312 THR C CA 1
ATOM 1341 C C . THR C 2 20 ? 40.78277 16.77943 31.43675 1.000 62.87089 312 THR C C 1
ATOM 1342 O O . THR C 2 20 ? 41.14929 15.60669 31.26669 1.000 64.53486 312 THR C O 1
ATOM 1346 N N . GLY C 2 21 ? 39.73926 17.08277 32.18184 1.000 64.87812 313 GLY C N 1
ATOM 1347 C CA . GLY C 2 21 ? 38.94620 16.02988 32.77643 1.000 65.68978 313 GLY C CA 1
ATOM 1348 C C . GLY C 2 21 ? 38.00532 15.40487 31.77366 1.000 65.79933 313 GLY C C 1
ATOM 1349 O O . GLY C 2 21 ? 37.77174 15.93946 30.69358 1.000 65.35363 313 GLY C O 1
ATOM 1350 N N . HIS C 2 22 ? 37.46493 14.24872 32.14814 1.000 67.27694 314 HIS C N 1
ATOM 1351 C CA . HIS C 2 22 ? 36.57833 13.48447 31.28480 1.000 65.10228 314 HIS C CA 1
ATOM 1352 C C . HIS C 2 22 ? 35.28955 13.15144 32.01984 1.000 68.91010 314 HIS C C 1
ATOM 1353 O O . HIS C 2 22 ? 35.21124 13.21158 33.25630 1.000 66.97404 314 HIS C O 1
ATOM 1360 N N . LEU C 2 23 ? 34.28127 12.78244 31.23324 1.000 61.79882 315 LEU C N 1
ATOM 1361 C CA . LEU C 2 23 ? 33.01280 12.31827 31.76782 1.000 63.78091 315 LEU C CA 1
ATOM 1362 C C . LEU C 2 23 ? 33.03598 10.80674 31.95097 1.000 61.53265 315 LEU C C 1
ATOM 1363 O O . LEU C 2 23 ? 33.88277 10.09751 31.40193 1.000 64.13503 315 LEU C O 1
ATOM 1368 N N . SER C 2 24 ? 32.09587 10.31748 32.73958 1.000 57.65873 316 SER C N 1
ATOM 1369 C CA . SER C 2 24 ? 32.00322 8.88778 32.96367 1.000 67.57950 316 SER C CA 1
ATOM 1370 C C . SER C 2 24 ? 30.79973 8.30589 32.21930 1.000 72.63337 316 SER C C 1
ATOM 1371 O O . SER C 2 24 ? 29.81709 8.99224 31.91613 1.000 69.77349 316 SER C O 1
ATOM 1374 N N . ILE C 2 25 ? 30.89983 7.01518 31.93869 1.000 74.00236 317 ILE C N 1
ATOM 1375 C CA . ILE C 2 25 ? 29.95249 6.29523 31.09375 1.000 72.27341 317 ILE C CA 1
ATOM 1376 C C . ILE C 2 25 ? 28.97609 5.54268 31.98734 1.000 76.05886 317 ILE C C 1
ATOM 1377 O O . ILE C 2 25 ? 29.41844 4.78512 32.86246 1.000 76.37121 317 ILE C O 1
ATOM 1382 N N . PRO C 2 26 ? 27.65703 5.70501 31.80281 1.000 74.68010 318 PRO C N 1
ATOM 1383 C CA . PRO C 2 26 ? 26.70869 4.90448 32.58904 1.000 80.41072 318 PRO C CA 1
ATOM 1384 C C . PRO C 2 26 ? 26.67881 3.46828 32.08477 1.000 81.14032 318 PRO C C 1
ATOM 1385 O O . PRO C 2 26 ? 25.84553 3.10830 31.24618 1.000 80.29582 318 PRO C O 1
ATOM 1389 N N . THR C 2 27 ? 27.60274 2.65101 32.60031 1.000 79.78802 319 THR C N 1
ATOM 1390 C CA . THR C 2 27 ? 27.83298 1.29300 32.10488 1.000 83.72943 319 THR C CA 1
ATOM 1391 C C . THR C 2 27 ? 26.55998 0.45599 32.08861 1.000 84.17915 319 THR C C 1
ATOM 1392 O O . THR C 2 27 ? 25.92081 0.25923 33.12978 1.000 84.37074 319 THR C O 1
ATOM 1396 N N . GLY C 2 28 ? 26.21800 -0.07134 30.90764 1.000 78.72168 320 GLY C N 1
ATOM 1397 C CA . GLY C 2 28 ? 25.08553 -0.96081 30.77264 1.000 82.02746 320 GLY C CA 1
ATOM 1398 C C . GLY C 2 28 ? 23.78606 -0.28680 30.39511 1.000 78.91557 320 GLY C C 1
ATOM 1399 O O . GLY C 2 28 ? 22.84543 -0.98365 29.99397 1.000 82.07485 320 GLY C O 1
ATOM 1400 N N . GLN C 2 29 ? 23.69603 1.03577 30.54104 1.000 79.00275 321 GLN C N 1
ATOM 1401 C CA . GLN C 2 29 ? 22.62607 1.81492 29.94667 1.000 80.58260 321 GLN C CA 1
ATOM 1402 C C . GLN C 2 29 ? 22.91583 2.06150 28.46797 1.000 78.86553 321 GLN C C 1
ATOM 1403 O O . GLN C 2 29 ? 24.02087 1.81848 27.96374 1.000 78.28885 321 GLN C O 1
ATOM 1409 N N . HIS C 2 30 ? 21.89443 2.53422 27.75706 1.000 74.52547 322 HIS C N 1
ATOM 1410 C CA . HIS C 2 30 ? 22.03191 2.85283 26.33943 1.000 69.26307 322 HIS C CA 1
ATOM 1411 C C . HIS C 2 30 ? 22.04437 4.35880 26.17563 1.000 61.27837 322 HIS C C 1
ATOM 1412 O O . HIS C 2 30 ? 21.08312 5.03598 26.56377 1.000 62.61223 322 HIS C O 1
ATOM 1419 N N . VAL C 2 31 ? 23.15319 4.86061 25.66362 1.000 55.92054 323 VAL C N 1
ATOM 1420 C CA . VAL C 2 31 ? 23.38406 6.27754 25.43880 1.000 50.75929 323 VAL C CA 1
ATOM 1421 C C . VAL C 2 31 ? 22.95099 6.59786 24.01939 1.000 57.15746 323 VAL C C 1
ATOM 1422 O O . VAL C 2 31 ? 23.13737 5.78698 23.09913 1.000 55.42981 323 VAL C O 1
ATOM 1426 N N . VAL C 2 32 ? 22.35125 7.77007 23.83575 1.000 53.94494 324 VAL C N 1
ATOM 1427 C CA . VAL C 2 32 ? 22.02363 8.27703 22.51137 1.000 48.86677 324 VAL C CA 1
ATOM 1428 C C . VAL C 2 32 ? 22.66892 9.65132 22.35546 1.000 47.44701 324 VAL C C 1
ATOM 1429 O O . VAL C 2 32 ? 22.82823 10.38330 23.33613 1.000 50.49954 324 VAL C O 1
ATOM 1433 N N . CYS C 2 33 ? 23.07194 10.00207 21.13147 1.000 44.95461 325 CYS C N 1
ATOM 1434 C CA . CYS C 2 33 ? 23.50712 11.37683 20.86840 1.000 49.43905 325 CYS C CA 1
ATOM 1435 C C . CYS C 2 33 ? 23.10089 11.82863 19.48157 1.000 48.51167 325 CYS C C 1
ATOM 1436 O O . CYS C 2 33 ? 23.43962 11.18387 18.48565 1.000 45.98871 325 CYS C O 1
ATOM 1439 N N . ARG C 2 34 ? 22.43383 12.96986 19.43786 1.000 47.16883 326 ARG C N 1
ATOM 1440 C CA . ARG C 2 34 ? 21.99980 13.64848 18.23730 1.000 48.25562 326 ARG C CA 1
ATOM 1441 C C . ARG C 2 34 ? 22.64680 15.01741 18.20313 1.000 49.08279 326 ARG C C 1
ATOM 1442 O O . ARG C 2 34 ? 23.13202 15.50342 19.23082 1.000 46.76859 326 ARG C O 1
ATOM 1450 N N . PRO C 2 35 ? 22.66905 15.67419 17.04400 1.000 51.31370 327 PRO C N 1
ATOM 1451 C CA . PRO C 2 35 ? 22.98893 17.10628 17.02755 1.000 48.63870 327 PRO C CA 1
ATOM 1452 C C . PRO C 2 35 ? 21.95621 17.88169 17.82767 1.000 51.30980 327 PRO C C 1
ATOM 1453 O O . PRO C 2 35 ? 20.76328 17.57339 17.79877 1.000 53.10858 327 PRO C O 1
ATOM 1457 N N . TRP C 2 36 ? 22.43426 18.86291 18.59071 1.000 59.57847 328 TRP C N 1
ATOM 1458 C CA . TRP C 2 36 ? 21.57640 19.66402 19.45333 1.000 59.07847 328 TRP C CA 1
ATOM 1459 C C . TRP C 2 36 ? 21.21955 20.95517 18.73679 1.000 57.18598 328 TRP C C 1
ATOM 1460 O O . TRP C 2 36 ? 22.04584 21.53408 18.02072 1.000 52.15504 328 TRP C O 1
ATOM 1471 N N . ASN C 2 37 ? 19.96125 21.35113 18.89271 1.000 58.45483 329 ASN C N 1
ATOM 1472 C CA . ASN C 2 37 ? 19.39960 22.63613 18.51834 1.000 63.08563 329 ASN C CA 1
ATOM 1473 C C . ASN C 2 37 ? 18.48319 23.03893 19.65839 1.000 65.32864 329 ASN C C 1
ATOM 1474 O O . ASN C 2 37 ? 18.04322 22.18115 20.43550 1.000 66.76134 329 ASN C O 1
ATOM 1479 N N . PRO C 2 38 ? 18.21150 24.33007 19.81506 1.000 69.61708 330 PRO C N 1
ATOM 1480 C CA . PRO C 2 38 ? 17.40196 24.75911 20.97173 1.000 73.54385 330 PRO C CA 1
ATOM 1481 C C . PRO C 2 38 ? 15.96476 24.22556 20.98487 1.000 80.93655 330 PRO C C 1
ATOM 1482 O O . PRO C 2 38 ? 15.38579 24.09497 22.07676 1.000 78.20870 330 PRO C O 1
ATOM 1486 N N . GLU C 2 39 ? 15.37471 23.89514 19.82222 1.000 80.16954 331 GLU C N 1
ATOM 1487 C CA . GLU C 2 39 ? 13.98679 23.42888 19.75453 1.000 81.05252 331 GLU C CA 1
ATOM 1488 C C . GLU C 2 39 ? 13.84851 21.91520 19.68826 1.000 76.80148 331 GLU C C 1
ATOM 1489 O O . GLU C 2 39 ? 12.72164 21.42068 19.56131 1.000 78.35057 331 GLU C O 1
ATOM 1495 N N . ILE C 2 40 ? 14.95689 21.17964 19.74108 1.000 75.92723 332 ILE C N 1
ATOM 1496 C CA . ILE C 2 40 ? 14.93852 19.72492 19.80537 1.000 72.12012 332 ILE C CA 1
ATOM 1497 C C . ILE C 2 40 ? 13.99715 19.30201 20.92123 1.000 71.40426 332 ILE C C 1
ATOM 1498 O O . ILE C 2 40 ? 13.81581 20.01070 21.91852 1.000 72.46298 332 ILE C O 1
ATOM 1503 N N . THR C 2 41 ? 13.34412 18.17226 20.73777 1.000 68.92753 333 THR C N 1
ATOM 1504 C CA . THR C 2 41 ? 12.47957 17.62729 21.76640 1.000 72.09867 333 THR C CA 1
ATOM 1505 C C . THR C 2 41 ? 12.87085 16.16797 21.92154 1.000 67.94018 333 THR C C 1
ATOM 1506 O O . THR C 2 41 ? 12.76906 15.38557 20.97310 1.000 73.45626 333 THR C O 1
ATOM 1510 N N . LEU C 2 42 ? 13.37626 15.82773 23.08452 1.000 70.69209 334 LEU C N 1
ATOM 1511 C CA . LEU C 2 42 ? 13.87355 14.49341 23.34477 1.000 73.42127 334 LEU C CA 1
ATOM 1512 C C . LEU C 2 42 ? 12.70559 13.55584 23.60315 1.000 74.68746 334 LEU C C 1
ATOM 1513 O O . LEU C 2 42 ? 11.59024 13.99905 23.88001 1.000 74.09693 334 LEU C O 1
ATOM 1518 N N . PRO C 2 43 ? 12.93055 12.25171 23.50338 1.000 76.24368 335 PRO C N 1
ATOM 1519 C CA . PRO C 2 43 ? 11.88985 11.29608 23.89202 1.000 84.48372 335 PRO C CA 1
ATOM 1520 C C . PRO C 2 43 ? 11.38572 11.51411 25.31546 1.000 85.81606 335 PRO C C 1
ATOM 1521 O O . PRO C 2 43 ? 12.00127 12.19343 26.13964 1.000 86.26397 335 PRO C O 1
ATOM 1525 N N . GLN C 2 44 ? 10.22680 10.91339 25.58973 1.000 93.87113 336 GLN C N 1
ATOM 1526 C CA . GLN C 2 44 ? 9.53034 11.13888 26.85435 1.000 99.67847 336 GLN C CA 1
ATOM 1527 C C . GLN C 2 44 ? 10.33377 10.59527 28.03394 1.000 97.26016 336 GLN C C 1
ATOM 1528 O O . GLN C 2 44 ? 10.58495 11.30549 29.01813 1.000 93.39559 336 GLN C O 1
ATOM 1534 N N . ASP C 2 45 ? 10.74752 9.33169 27.93949 1.000 95.16567 337 ASP C N 1
ATOM 1535 C CA . ASP C 2 45 ? 11.49090 8.59537 28.95200 1.000 95.83577 337 ASP C CA 1
ATOM 1536 C C . ASP C 2 45 ? 12.94426 9.04512 29.07324 1.000 97.86643 337 ASP C C 1
ATOM 1537 O O . ASP C 2 45 ? 13.73422 8.34364 29.72466 1.000 97.34685 337 ASP C O 1
ATOM 1542 N N . ALA C 2 46 ? 13.31132 10.17674 28.46165 1.000 92.07426 338 ALA C N 1
ATOM 1543 C CA . ALA C 2 46 ? 14.70584 10.53363 28.23659 1.000 81.80967 338 ALA C CA 1
ATOM 1544 C C . ALA C 2 46 ? 15.24113 11.42954 29.34130 1.000 72.78642 338 ALA C C 1
ATOM 1545 O O . ALA C 2 46 ? 14.52081 12.25800 29.90207 1.000 78.26373 338 ALA C O 1
ATOM 1547 N N . GLU C 2 47 ? 16.53460 11.27054 29.61742 1.000 73.31949 339 GLU C N 1
ATOM 1548 C CA . GLU C 2 47 ? 17.23894 12.02508 30.65058 1.000 70.84194 339 GLU C CA 1
ATOM 1549 C C . GLU C 2 47 ? 18.57831 12.47008 30.08126 1.000 62.99038 339 GLU C C 1
ATOM 1550 O O . GLU C 2 47 ? 19.46178 11.64053 29.84979 1.000 59.94161 339 GLU C O 1
ATOM 1556 N N . MET C 2 48 ? 18.72446 13.77772 29.87821 1.000 62.35817 340 MET C N 1
ATOM 1557 C CA . MET C 2 48 ? 19.95376 14.34989 29.34379 1.000 53.96677 340 MET C CA 1
ATOM 1558 C C . MET C 2 48 ? 21.15480 14.13682 30.27803 1.000 58.64891 340 MET C C 1
ATOM 1559 O O . MET C 2 48 ? 21.11351 14.47601 31.46734 1.000 57.66401 340 MET C O 1
ATOM 1564 N N . LEU C 2 49 ? 22.23033 13.56311 29.73121 1.000 56.26678 341 LEU C N 1
ATOM 1565 C CA . LEU C 2 49 ? 23.47097 13.36598 30.47650 1.000 57.80098 341 LEU C CA 1
ATOM 1566 C C . LEU C 2 49 ? 24.36315 14.59997 30.39758 1.000 57.16300 341 LEU C C 1
ATOM 1567 O O . LEU C 2 49 ? 24.76082 15.15739 31.42792 1.000 60.45550 341 LEU C O 1
ATOM 1572 N N . PHE C 2 50 ? 24.70260 15.01717 29.18586 1.000 49.73762 342 PHE C N 1
ATOM 1573 C CA . PHE C 2 50 ? 25.39134 16.27860 28.97497 1.000 51.74331 342 PHE C CA 1
ATOM 1574 C C . PHE C 2 50 ? 25.07065 16.75565 27.56666 1.000 54.54219 342 PHE C C 1
ATOM 1575 O O . PHE C 2 50 ? 24.22880 16.17807 26.86766 1.000 52.35608 342 PHE C O 1
ATOM 1583 N N . ARG C 2 51 ? 25.79104 17.78283 27.13257 1.000 54.67667 343 ARG C N 1
ATOM 1584 C CA . ARG C 2 51 ? 25.25338 18.70776 26.15626 1.000 47.56384 343 ARG C CA 1
ATOM 1585 C C . ARG C 2 51 ? 26.27156 19.78886 25.89647 1.000 54.62516 343 ARG C C 1
ATOM 1586 O O . ARG C 2 51 ? 26.97714 20.21055 26.81622 1.000 58.81805 343 ARG C O 1
ATOM 1594 N N . ASP C 2 52 ? 26.35419 20.25749 24.66745 1.000 59.10361 344 ASP C N 1
ATOM 1595 C CA . ASP C 2 52 ? 26.99395 21.54440 24.45298 1.000 61.43893 344 ASP C CA 1
ATOM 1596 C C . ASP C 2 52 ? 26.23328 22.26749 23.34399 1.000 60.28706 344 ASP C C 1
ATOM 1597 O O . ASP C 2 52 ? 25.03285 22.03470 23.15819 1.000 54.63545 344 ASP C O 1
ATOM 1602 N N . ASP C 2 53 ? 26.89660 23.16706 22.62475 1.000 64.17636 345 ASP C N 1
ATOM 1603 C CA . ASP C 2 53 ? 26.18947 23.87853 21.57409 1.000 67.06346 345 ASP C CA 1
ATOM 1604 C C . ASP C 2 53 ? 25.90101 22.97845 20.37994 1.000 66.32008 345 ASP C C 1
ATOM 1605 O O . ASP C 2 53 ? 24.93818 23.23968 19.64382 1.000 68.27844 345 ASP C O 1
ATOM 1610 N N . LYS C 2 54 ? 26.68063 21.90675 20.19685 1.000 62.33698 346 LYS C N 1
ATOM 1611 C CA . LYS C 2 54 ? 26.60988 21.08698 18.98936 1.000 57.66284 346 LYS C CA 1
ATOM 1612 C C . LYS C 2 54 ? 25.89256 19.75466 19.18580 1.000 50.01596 346 LYS C C 1
ATOM 1613 O O . LYS C 2 54 ? 25.11755 19.35216 18.31741 1.000 46.47678 346 LYS C O 1
ATOM 1619 N N . PHE C 2 55 ? 26.11189 19.06194 20.30229 1.000 49.58380 347 PHE C N 1
ATOM 1620 C CA . PHE C 2 55 ? 25.56952 17.72321 20.48456 1.000 46.92478 347 PHE C CA 1
ATOM 1621 C C . PHE C 2 55 ? 24.96680 17.57370 21.87149 1.000 47.04260 347 PHE C C 1
ATOM 1622 O O . PHE C 2 55 ? 25.24451 18.35150 22.78457 1.000 55.80001 347 PHE C O 1
ATOM 1630 N N . ILE C 2 56 ? 24.14876 16.54252 22.02544 1.000 44.18264 348 ILE C N 1
ATOM 1631 C CA . ILE C 2 56 ? 23.50811 16.24238 23.29545 1.000 49.83001 348 ILE C CA 1
ATOM 1632 C C . ILE C 2 56 ? 23.52342 14.73037 23.49307 1.000 51.99361 348 ILE C C 1
ATOM 1633 O O . ILE C 2 56 ? 23.27728 13.96638 22.55200 1.000 45.58681 348 ILE C O 1
ATOM 1638 N N . ALA C 2 57 ? 23.82625 14.30341 24.71997 1.000 50.92287 349 ALA C N 1
ATOM 1639 C CA . ALA C 2 57 ? 23.84746 12.90332 25.10165 1.000 48.52418 349 ALA C CA 1
ATOM 1640 C C . ALA C 2 57 ? 22.70441 12.63774 26.06621 1.000 47.14966 349 ALA C C 1
ATOM 1641 O O . ALA C 2 57 ? 22.32783 13.52399 26.82602 1.000 55.57936 349 ALA C O 1
ATOM 1643 N N . TYR C 2 58 ? 22.14382 11.42835 26.03863 1.000 46.88203 350 TYR C N 1
ATOM 1644 C CA . TYR C 2 58 ? 21.06854 11.10896 26.97345 1.000 53.77981 350 TYR C CA 1
ATOM 1645 C C . TYR C 2 58 ? 20.85349 9.60121 27.07356 1.000 59.00799 350 TYR C C 1
ATOM 1646 O O . TYR C 2 58 ? 21.28734 8.82827 26.21298 1.000 61.21760 350 TYR C O 1
ATOM 1655 N N . ARG C 2 59 ? 20.17784 9.20600 28.15521 1.000 60.86913 351 ARG C N 1
ATOM 1656 C CA . ARG C 2 59 ? 19.72654 7.85473 28.46424 1.000 64.83945 351 ARG C CA 1
ATOM 1657 C C . ARG C 2 59 ? 18.20253 7.80962 28.37706 1.000 75.23366 351 ARG C C 1
ATOM 1658 O O . ARG C 2 59 ? 17.53694 8.84676 28.30393 1.000 74.30899 351 ARG C O 1
ATOM 1666 N N . LEU C 2 60 ? 17.63326 6.59726 28.40223 1.000 82.74093 352 LEU C N 1
ATOM 1667 C CA . LEU C 2 60 ? 16.18092 6.43709 28.40779 1.000 85.99363 352 LEU C CA 1
ATOM 1668 C C . LEU C 2 60 ? 15.75710 5.44446 29.48431 1.000 95.14810 352 LEU C C 1
ATOM 1669 O O . LEU C 2 60 ? 16.39199 4.39838 29.65462 1.000 99.57459 352 LEU C O 1
ATOM 1674 N N . VAL C 2 61 ? 14.68219 5.77255 30.20755 1.000 95.71753 353 VAL C N 1
ATOM 1675 C CA . VAL C 2 61 ? 14.07932 4.83059 31.15583 1.000 99.37848 353 VAL C CA 1
ATOM 1676 C C . VAL C 2 61 ? 12.71645 4.37676 30.63744 1.000 99.87178 353 VAL C C 1
ATOM 1677 O O . VAL C 2 61 ? 12.26123 3.26952 30.93144 1.000 101.55382 353 VAL C O 1
ATOM 1681 N N . LYS D 2 14 ? 23.75185 -11.13784 -25.30431 1.000 58.28962 306 LYS D N 1
ATOM 1682 C CA . LYS D 2 14 ? 22.58140 -11.72823 -24.64534 1.000 66.44019 306 LYS D CA 1
ATOM 1683 C C . LYS D 2 14 ? 22.89680 -13.16116 -24.17405 1.000 66.10504 306 LYS D C 1
ATOM 1684 O O . LYS D 2 14 ? 24.00722 -13.40016 -23.70990 1.000 72.24090 306 LYS D O 1
ATOM 1690 N N . LYS D 2 15 ? 21.95572 -14.10465 -24.29696 1.000 68.95852 307 LYS D N 1
ATOM 1691 C CA . LYS D 2 15 ? 22.04082 -15.36369 -23.54701 1.000 67.65495 3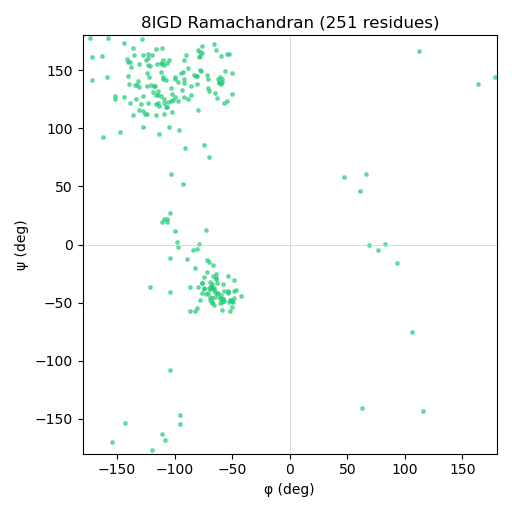07 LYS D CA 1
ATOM 1692 C C . LYS D 2 15 ? 23.35192 -16.10711 -23.81685 1.000 66.74598 307 LYS D C 1
ATOM 1693 O O . LYS D 2 15 ? 23.94112 -16.01589 -24.90104 1.000 63.35632 307 LYS D O 1
ATOM 1699 N N . LEU D 2 16 ? 23.80535 -16.84778 -22.79818 1.000 60.39527 308 LEU D N 1
ATOM 1700 C CA . LEU D 2 16 ? 25.13633 -17.45718 -22.80514 1.000 58.32383 308 LEU D CA 1
ATOM 1701 C C . LEU D 2 16 ? 25.15992 -18.55774 -21.73585 1.000 59.84670 308 LEU D C 1
ATOM 1702 O O . LEU D 2 16 ? 25.44956 -18.28615 -20.57294 1.000 66.26465 308 LEU D O 1
ATOM 1707 N N . ILE D 2 17 ? 24.85693 -19.79127 -22.14549 1.000 58.01268 309 ILE D N 1
ATOM 1708 C CA . ILE D 2 17 ? 24.99664 -20.92761 -21.24570 1.000 50.80162 309 ILE D CA 1
ATOM 1709 C C . ILE D 2 17 ? 26.44764 -21.05071 -20.80671 1.000 55.49465 309 ILE D C 1
ATOM 1710 O O . ILE D 2 17 ? 27.37517 -20.78707 -21.58597 1.000 58.49649 309 ILE D O 1
ATOM 1715 N N . MET D 2 18 ? 26.65132 -21.45851 -19.55317 1.000 52.22554 310 MET D N 1
ATOM 1716 C CA . MET D 2 18 ? 27.95793 -21.45267 -18.91304 1.000 52.78696 310 MET D CA 1
ATOM 1717 C C . MET D 2 18 ? 28.35523 -22.86764 -18.55007 1.000 54.78759 310 MET D C 1
ATOM 1718 O O . MET D 2 18 ? 27.54595 -23.63630 -18.02872 1.000 61.62169 310 MET D O 1
ATOM 1723 N N . GLY D 2 19 ? 29.60491 -23.19969 -18.82239 1.000 58.33808 311 GLY D N 1
ATOM 1724 C CA . GLY D 2 19 ? 30.10954 -24.50789 -18.49912 1.000 56.51775 311 GLY D CA 1
ATOM 1725 C C . GLY D 2 19 ? 30.96285 -24.34210 -17.27726 1.000 61.40995 311 GLY D C 1
ATOM 1726 O O . GLY D 2 19 ? 30.44928 -24.07082 -16.19208 1.000 61.80423 311 GLY D O 1
ATOM 1727 N N . THR D 2 20 ? 32.27374 -24.45757 -17.45080 1.000 62.56407 312 THR D N 1
ATOM 1728 C CA . THR D 2 20 ? 33.21324 -24.25345 -16.36341 1.000 58.23021 312 THR D CA 1
ATOM 1729 C C . THR D 2 20 ? 34.01938 -22.96954 -16.53489 1.000 67.61450 312 THR D C 1
ATOM 1730 O O . THR D 2 20 ? 35.10233 -22.82958 -15.95602 1.000 74.35663 312 THR D O 1
ATOM 1734 N N . GLY D 2 21 ? 33.50589 -22.02517 -17.31460 1.000 65.51356 313 GLY D N 1
ATOM 1735 C CA . GLY D 2 21 ? 34.11170 -20.71892 -17.38220 1.000 63.28231 313 GLY D CA 1
ATOM 1736 C C . GLY D 2 21 ? 33.79651 -19.89312 -16.15626 1.000 58.92186 313 GLY D C 1
ATOM 1737 O O . GLY D 2 21 ? 32.99280 -20.25673 -15.30187 1.000 65.86127 313 GLY D O 1
ATOM 1738 N N . HIS D 2 22 ? 34.48194 -18.76149 -16.07488 1.000 65.68863 314 HIS D N 1
ATOM 1739 C CA . HIS D 2 22 ? 34.34371 -17.74976 -15.03818 1.000 61.52765 314 HIS D CA 1
ATOM 1740 C C . HIS D 2 22 ? 34.13330 -16.41190 -15.71952 1.000 61.21801 314 HIS D C 1
ATOM 1741 O O . HIS D 2 22 ? 34.21472 -16.29302 -16.94608 1.000 64.11248 314 HIS D O 1
ATOM 1748 N N . LEU D 2 23 ? 33.92418 -15.38382 -14.91631 1.000 60.27944 315 LEU D N 1
ATOM 1749 C CA . LEU D 2 23 ? 33.84505 -14.03330 -15.43269 1.000 62.01378 315 LEU D CA 1
ATOM 1750 C C . LEU D 2 23 ? 35.01001 -13.22497 -14.88169 1.000 65.45545 315 LEU D C 1
ATOM 1751 O O . LEU D 2 23 ? 35.58863 -13.55689 -13.84149 1.000 61.28394 315 LEU D O 1
ATOM 1756 N N . SER D 2 24 ? 35.36749 -12.17888 -15.62411 1.000 69.21690 316 SER D N 1
ATOM 1757 C CA . SER D 2 24 ? 36.39107 -11.24047 -15.19321 1.000 74.29958 316 SER D CA 1
ATOM 1758 C C . SER D 2 24 ? 35.83744 -10.27790 -14.14012 1.000 75.81230 316 SER D C 1
ATOM 1759 O O . SER D 2 24 ? 34.64890 -9.92583 -14.13874 1.000 75.57769 316 SER D O 1
ATOM 1762 N N . ILE D 2 25 ? 36.71581 -9.84237 -13.24561 1.000 71.66917 317 ILE D N 1
ATOM 1763 C CA . ILE D 2 25 ? 36.39095 -8.71877 -12.36421 1.000 72.09881 317 ILE D CA 1
ATOM 1764 C C . ILE D 2 25 ? 36.73014 -7.41331 -13.08016 1.000 72.98924 317 ILE D C 1
ATOM 1765 O O . ILE D 2 25 ? 37.83925 -7.28734 -13.60884 1.000 75.63533 317 ILE D O 1
ATOM 1770 N N . PRO D 2 26 ? 35.79822 -6.44416 -13.15053 1.000 72.31232 318 PRO D N 1
ATOM 1771 C CA . PRO D 2 26 ? 36.14317 -5.15244 -13.75522 1.000 72.91039 318 PRO D CA 1
ATOM 1772 C C . PRO D 2 26 ? 37.09818 -4.40797 -12.84746 1.000 78.09243 318 PRO D C 1
ATOM 1773 O O . PRO D 2 26 ? 36.69525 -3.46459 -12.16053 1.000 80.73654 318 PRO D O 1
ATOM 1777 N N . THR D 2 27 ? 38.36177 -4.84229 -12.84951 1.000 81.14414 319 THR D N 1
ATOM 1778 C CA . THR D 2 27 ? 39.33885 -4.49326 -11.81764 1.000 82.15606 319 THR D CA 1
ATOM 1779 C C . THR D 2 27 ? 39.40618 -2.98963 -11.55268 1.000 82.03138 319 THR D C 1
ATOM 1780 O O . THR D 2 27 ? 39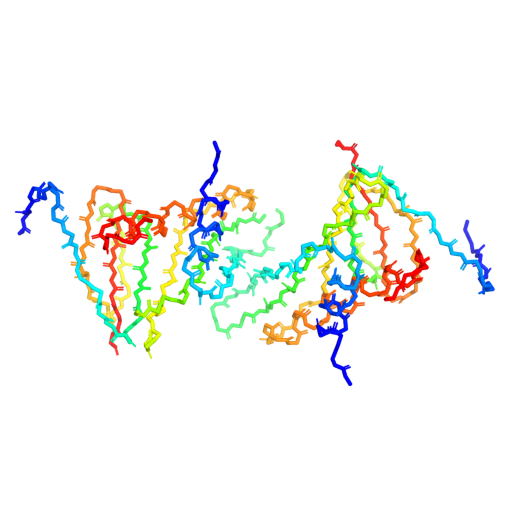.53445 -2.18138 -12.47744 1.000 84.60057 319 THR D O 1
ATOM 1784 N N . GLY D 2 28 ? 39.30703 -2.62239 -10.27321 1.000 76.63594 320 GLY D N 1
ATOM 1785 C CA . GLY D 2 28 ? 39.46346 -1.24964 -9.83952 1.000 75.68617 320 GLY D CA 1
ATOM 1786 C C . GLY D 2 28 ? 38.24618 -0.35677 -9.96704 1.000 72.14974 320 GLY D C 1
ATOM 1787 O O . GLY D 2 28 ? 38.33643 0.82883 -9.63043 1.000 67.50197 320 GLY D O 1
ATOM 1788 N N . GLN D 2 29 ? 37.11447 -0.86435 -10.44227 1.000 74.59165 321 GLN D N 1
ATOM 1789 C CA . GLN D 2 29 ? 35.93204 -0.01584 -10.50738 1.000 77.41682 321 GLN D CA 1
ATOM 1790 C C . GLN D 2 29 ? 35.04682 -0.19239 -9.28327 1.000 76.12242 321 GLN D C 1
ATOM 1791 O O . GLN D 2 29 ? 35.51154 -0.57704 -8.19978 1.000 76.23295 321 GLN D O 1
ATOM 1797 N N . HIS D 2 30 ? 33.76222 0.08839 -9.45568 1.000 65.81409 322 HIS D N 1
ATOM 1798 C CA . HIS D 2 30 ? 32.79875 -0.02436 -8.37506 1.000 65.65351 322 HIS D CA 1
ATOM 1799 C C . HIS D 2 30 ? 31.65333 -0.91870 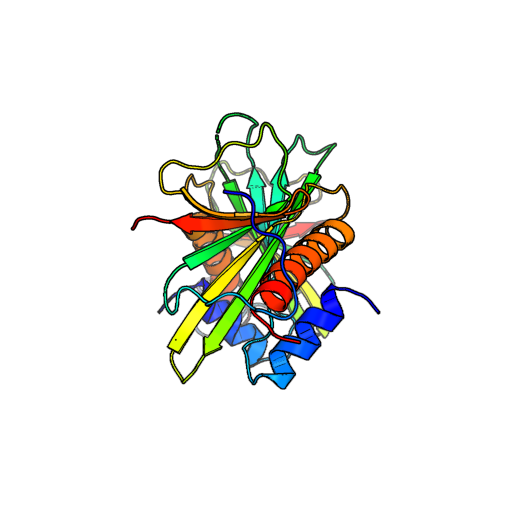-8.83383 1.000 66.32653 322 HIS D C 1
ATOM 1800 O O . HIS D 2 30 ? 30.87358 -0.53529 -9.71516 1.000 69.96954 322 HIS D O 1
ATOM 1807 N N . VAL D 2 31 ? 31.54576 -2.09468 -8.21698 1.000 55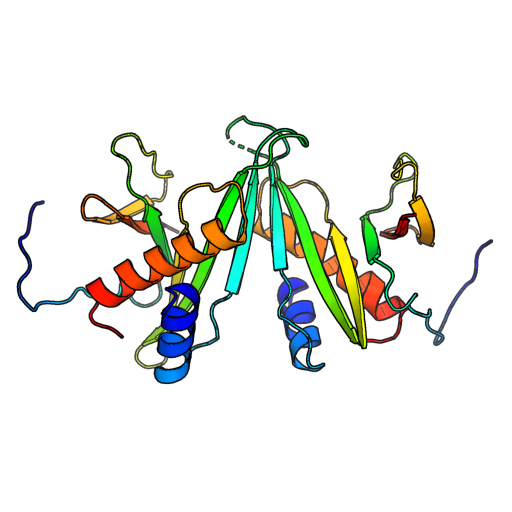.60208 323 VAL D N 1
ATOM 1808 C CA . VAL D 2 31 ? 30.58504 -3.12727 -8.58821 1.000 50.97130 323 VAL D CA 1
ATOM 1809 C C . VAL D 2 31 ? 29.46522 -3.21620 -7.54781 1.000 54.48135 323 VAL D C 1
ATOM 1810 O O . VAL D 2 31 ? 29.70926 -3.11014 -6.33340 1.000 51.18124 323 VAL D O 1
ATOM 1814 N N . VAL D 2 32 ? 28.23177 -3.43281 -8.03242 1.000 52.22808 324 VAL D N 1
ATOM 1815 C CA . VAL D 2 32 ? 27.02085 -3.47048 -7.21054 1.000 50.41275 324 VAL D CA 1
ATOM 1816 C C . VAL D 2 32 ? 26.17318 -4.67874 -7.62626 1.000 46.82597 324 VAL D C 1
ATOM 1817 O O . VAL D 2 32 ? 26.01783 -4.95005 -8.82140 1.000 49.02123 324 VAL D O 1
ATOM 1821 N N . CYS D 2 33 ? 25.62210 -5.41215 -6.64922 1.000 40.52333 325 CYS D N 1
ATOM 1822 C CA . CYS D 2 33 ? 24.71072 -6.52142 -6.94610 1.000 47.98147 325 CYS D CA 1
ATOM 1823 C C . CYS D 2 33 ? 23.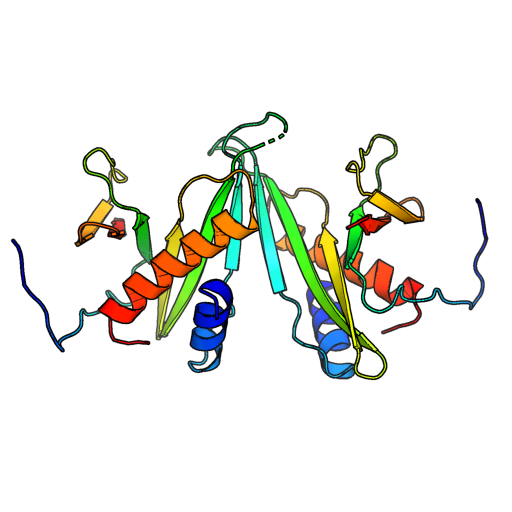48393 -6.44820 -6.06252 1.000 44.84998 325 CYS D C 1
ATOM 1824 O O . CYS D 2 33 ? 23.61006 -6.45258 -4.83479 1.000 46.66251 325 CYS D O 1
ATOM 1827 N N . ARG D 2 34 ? 22.29912 -6.43107 -6.68952 1.000 43.22925 326 ARG D N 1
ATOM 1828 C CA . ARG D 2 34 ? 21.02934 -6.53090 -5.98411 1.000 46.52728 326 ARG D CA 1
ATOM 1829 C C . ARG D 2 34 ? 20.34060 -7.81743 -6.40943 1.000 50.69226 326 ARG D C 1
ATOM 1830 O O . ARG D 2 34 ? 20.75215 -8.43250 -7.40037 1.000 49.90415 326 ARG D O 1
ATOM 1838 N N . PRO D 2 35 ? 19.28057 -8.24305 -5.72134 1.000 54.28753 327 PRO D N 1
ATOM 1839 C CA . PRO D 2 35 ? 18.35116 -9.18644 -6.34761 1.000 50.65841 327 PRO D CA 1
ATOM 1840 C C . PRO D 2 35 ? 17.73508 -8.54998 -7.57957 1.000 50.15233 327 PRO D C 1
ATOM 1841 O O . PRO D 2 35 ? 17.40456 -7.36385 -7.58710 1.000 53.86027 327 PRO D O 1
ATOM 1845 N N . TRP D 2 36 ? 17.59384 -9.34351 -8.63118 1.000 58.90305 328 TRP D N 1
ATOM 1846 C CA . TRP D 2 36 ? 16.99391 -8.87015 -9.87149 1.000 59.74659 328 TRP D CA 1
ATOM 1847 C C . TRP D 2 36 ? 15.49547 -9.16542 -9.89071 1.000 60.60531 328 TRP D C 1
ATOM 1848 O O . TRP D 2 36 ? 15.06279 -10.27300 -9.54825 1.000 61.46885 328 TRP D O 1
ATOM 1859 N N . ASN D 2 37 ? 14.70718 -8.15830 -10.25839 1.000 62.34474 329 ASN D N 1
ATOM 1860 C CA . ASN D 2 37 ? 13.26937 -8.29865 -10.45703 1.000 70.12490 329 ASN D CA 1
ATOM 1861 C C . ASN D 2 37 ? 12.95468 -7.65564 -11.80408 1.000 73.51409 329 ASN D C 1
ATOM 1862 O O . ASN D 2 37 ? 13.48953 -6.57403 -12.10923 1.000 75.12312 329 ASN D O 1
ATOM 1867 N N . PRO D 2 38 ? 12.13397 -8.29178 -12.64989 1.000 70.93482 330 PRO D N 1
ATOM 1868 C CA . PRO D 2 38 ? 11.93436 -7.77411 -14.01623 1.000 70.28051 330 PRO D CA 1
ATOM 1869 C C . PRO D 2 38 ? 11.50303 -6.31154 -14.08312 1.000 79.30598 330 PRO D C 1
ATOM 1870 O O . PRO D 2 38 ? 11.81187 -5.64296 -15.08893 1.000 81.49913 330 PRO D O 1
ATOM 1874 N N . GLU D 2 39 ? 10.82221 -5.77812 -13.05865 1.000 76.15013 331 GLU D N 1
ATOM 1875 C CA . GLU D 2 39 ? 10.46726 -4.36256 -13.06266 1.000 81.65934 331 GLU D CA 1
ATOM 1876 C C . GLU D 2 39 ? 11.35179 -3.53549 -12.12188 1.000 85.37025 331 GLU D C 1
ATOM 1877 O O . GLU D 2 39 ? 10.92587 -2.48256 -11.63080 1.000 90.89589 331 GLU D O 1
ATOM 1883 N N . ILE D 2 40 ? 12.58421 -3.98868 -11.88239 1.000 83.16514 332 ILE D N 1
ATOM 1884 C CA . ILE D 2 40 ? 13.59984 -3.15721 -11.24332 1.000 87.46250 332 ILE D CA 1
ATOM 1885 C C . ILE D 2 40 ? 13.85416 -1.89774 -12.07810 1.000 87.35665 332 ILE D C 1
ATOM 1886 O O . ILE D 2 40 ? 13.50702 -1.81594 -13.26449 1.000 85.89576 332 ILE D O 1
ATOM 1891 N N . THR D 2 41 ? 14.47134 -0.90313 -11.44009 1.000 87.61623 333 THR D N 1
ATOM 1892 C CA . THR D 2 41 ? 14.91295 0.30430 -12.12517 1.000 89.53368 333 THR D CA 1
ATOM 1893 C C . THR D 2 41 ? 16.36994 0.56240 -11.77444 1.000 82.36356 333 THR D C 1
ATOM 1894 O O . THR D 2 41 ? 16.71066 0.74131 -10.60022 1.000 82.84983 333 THR D O 1
ATOM 1898 N N . LEU D 2 42 ? 17.19764 0.60067 -12.76517 1.000 82.13499 334 LEU D N 1
ATOM 1899 C CA . LEU D 2 42 ? 18.56989 0.93540 -12.43355 1.000 83.84295 334 LEU D CA 1
ATOM 1900 C C . LEU D 2 42 ? 18.77830 2.44890 -12.45985 1.000 86.04003 334 LEU D C 1
ATOM 1901 O O . LEU D 2 42 ? 18.07283 3.16774 -13.17843 1.000 88.75681 334 LEU D O 1
ATOM 1906 N N . PRO D 2 43 ? 19.72397 2.96328 -11.67090 1.000 85.57007 335 PRO D N 1
ATOM 1907 C CA . PRO D 2 43 ? 20.02448 4.40311 -11.70808 1.000 87.94894 335 PRO D CA 1
ATOM 1908 C C . PRO D 2 43 ? 20.61059 4.82920 -13.05064 1.000 96.69980 335 PRO D C 1
ATOM 1909 O O . PRO D 2 43 ? 20.90240 4.00939 -13.92808 1.000 94.11977 335 PRO D O 1
ATOM 1913 N N . GLN D 2 44 ? 20.76699 6.15482 -13.20507 1.000 102.86130 336 GLN D N 1
ATOM 1914 C CA . GLN D 2 44 ? 21.31350 6.73583 -14.43736 1.000 102.17398 336 GLN D CA 1
ATOM 1915 C C . GLN D 2 44 ? 22.61195 6.05772 -14.85207 1.000 99.70535 336 GLN D C 1
ATOM 1916 O O . GLN D 2 44 ? 22.75325 5.59262 -15.99081 1.000 99.65289 336 GLN D O 1
ATOM 1922 N N . ASP D 2 45 ? 23.57237 6.00038 -13.92687 1.000 96.65507 337 ASP D N 1
ATOM 1923 C CA . ASP D 2 45 ? 24.94269 5.57567 -14.18272 1.000 98.10467 337 ASP D CA 1
ATOM 1924 C C . ASP D 2 45 ? 25.10108 4.06147 -14.26612 1.000 93.59678 337 ASP D C 1
ATOM 1925 O O . ASP D 2 45 ? 26.22174 3.58106 -14.48723 1.000 87.61777 337 ASP D O 1
ATOM 1930 N N . ALA D 2 46 ? 24.01104 3.31057 -14.10930 1.000 94.08171 338 ALA D N 1
ATOM 1931 C CA . ALA D 2 46 ? 24.08835 1.85734 -14.05525 1.000 87.62933 338 ALA D CA 1
ATOM 1932 C C . ALA D 2 46 ? 24.44694 1.27712 -15.41844 1.000 82.78736 338 ALA D C 1
ATOM 1933 O O . ALA D 2 46 ? 23.86240 1.64392 -16.44548 1.000 74.53683 338 ALA D O 1
ATOM 1935 N N . GLU D 2 47 ? 25.41526 0.36439 -15.41306 1.000 77.40639 339 GLU D N 1
ATOM 1936 C CA . GLU D 2 47 ? 25.85364 -0.36731 -16.59824 1.000 70.45170 339 GLU D CA 1
ATOM 1937 C C . GLU D 2 47 ? 25.79789 -1.85008 -16.23389 1.000 64.82639 339 GLU D C 1
ATOM 1938 O O . GLU D 2 47 ? 26.68786 -2.35140 -15.54021 1.000 63.78514 339 GLU D O 1
ATOM 1944 N N . MET D 2 48 ? 24.74614 -2.54287 -16.67470 1.000 56.80385 340 MET D N 1
ATOM 1945 C CA . MET D 2 48 ? 24.58662 -3.96136 -16.36244 1.000 52.48627 340 MET D CA 1
ATOM 1946 C C . MET D 2 48 ? 25.79140 -4.77442 -16.83087 1.000 61.54001 340 MET D C 1
ATOM 1947 O O . MET D 2 48 ? 26.13253 -4.77010 -18.02144 1.000 65.51583 340 MET D O 1
ATOM 1952 N N . LEU D 2 49 ? 26.44439 -5.46344 -15.88499 1.000 62.11639 341 LEU D N 1
ATOM 1953 C CA . LEU D 2 49 ? 27.51650 -6.39932 -16.22449 1.000 59.97328 341 LEU D CA 1
ATOM 1954 C C . LEU D 2 49 ? 26.95105 -7.75503 -16.64776 1.000 62.19927 341 LEU D C 1
ATOM 1955 O O . LEU D 2 49 ? 27.21646 -8.22465 -17.76349 1.000 63.51873 341 LEU D O 1
ATOM 1960 N N . PHE D 2 50 ? 26.15302 -8.38637 -15.78226 1.000 52.48636 342 PHE D N 1
ATOM 1961 C CA . PHE D 2 50 ? 25.56345 -9.68602 -16.09267 1.000 54.48584 342 PHE D CA 1
ATOM 1962 C C . PHE D 2 50 ? 24.54510 -10.04723 -15.02120 1.000 55.69955 342 PHE D C 1
ATOM 1963 O O . PHE D 2 50 ? 24.58124 -9.51483 -13.90949 1.000 61.25410 342 PHE D O 1
ATOM 1971 N N . ARG D 2 51 ? 23.65620 -10.98422 -15.35400 1.000 54.67170 343 ARG D N 1
ATOM 1972 C CA . ARG D 2 51 ? 22.57239 -11.35919 -14.45342 1.000 51.38331 343 ARG D CA 1
ATOM 1973 C C . ARG D 2 51 ? 22.05763 -12.73453 -14.82450 1.000 53.20705 343 ARG D C 1
ATOM 1974 O O . ARG D 2 51 ? 21.99684 -13.07127 -16.00215 1.000 61.26372 343 ARG D O 1
ATOM 1982 N N . ASP D 2 52 ? 21.67220 -13.52103 -13.82679 1.000 52.90283 344 ASP D N 1
ATOM 1983 C CA . ASP D 2 52 ? 20.70618 -14.55998 -14.14059 1.000 58.37386 344 ASP D CA 1
ATOM 1984 C C . ASP D 2 52 ? 19.32435 -14.01232 -13.80309 1.000 60.11677 344 ASP D C 1
ATOM 1985 O O . ASP D 2 52 ? 19.06686 -12.81542 -13.97890 1.000 59.66346 344 ASP D O 1
ATOM 1990 N N . ASP D 2 53 ? 18.41669 -14.87336 -13.35108 1.000 61.72936 345 ASP D N 1
ATOM 1991 C CA . ASP D 2 53 ? 17.07515 -14.43929 -12.98566 1.000 65.81813 345 ASP D CA 1
ATOM 1992 C C . ASP D 2 53 ? 16.88008 -14.42406 -11.46932 1.000 67.37022 345 ASP D C 1
ATOM 1993 O O . ASP D 2 53 ? 15.73977 -14.42819 -10.98480 1.000 63.65759 345 ASP D O 1
ATOM 1998 N N . LYS D 2 54 ? 17.98129 -14.39599 -10.71078 1.000 60.91378 346 LYS D N 1
ATOM 1999 C CA . LYS D 2 54 ? 17.91510 -14.20940 -9.27173 1.000 57.44387 346 LYS D CA 1
ATOM 2000 C C . LYS D 2 54 ? 18.68993 -12.99361 -8.78674 1.000 55.24743 346 LYS D C 1
ATOM 2001 O O . LYS D 2 54 ? 18.21145 -12.29943 -7.88573 1.000 53.39450 346 LYS D O 1
ATOM 2007 N N . PHE D 2 55 ? 19.83784 -12.67444 -9.39159 1.000 55.14544 347 PHE D N 1
ATOM 2008 C CA . PHE D 2 55 ? 20.59037 -11.46556 -9.05743 1.000 49.88608 347 PHE D CA 1
ATOM 2009 C C . PHE D 2 55 ? 21.06178 -10.77299 -10.32573 1.000 49.00966 347 PHE D C 1
ATOM 2010 O O . PHE D 2 55 ? 21.01801 -11.33534 -11.42054 1.000 52.82585 347 PHE D O 1
ATOM 2018 N N . ILE D 2 56 ? 21.55680 -9.54603 -10.15404 1.000 50.10733 348 ILE D N 1
ATOM 2019 C CA . ILE D 2 56 ? 22.07294 -8.71991 -11.24033 1.000 50.42042 348 ILE D CA 1
ATOM 2020 C C . ILE D 2 56 ? 23.31978 -8.00699 -10.73124 1.000 52.26958 348 ILE D C 1
ATOM 2021 O O . ILE D 2 56 ? 23.41487 -7.65305 -9.55263 1.000 50.24904 348 ILE D O 1
ATOM 2026 N N . ALA D 2 57 ? 24.29506 -7.81255 -11.61567 1.000 53.15841 349 ALA D N 1
ATOM 2027 C CA . ALA D 2 57 ? 25.50773 -7.08458 -11.26970 1.000 51.59051 349 ALA D CA 1
ATOM 2028 C C . ALA D 2 57 ? 25.65858 -5.89733 -12.20475 1.000 50.23453 349 ALA D C 1
ATOM 2029 O O . ALA D 2 57 ? 25.30758 -5.98875 -13.37820 1.000 56.07980 349 ALA D O 1
ATOM 2031 N N . TYR D 2 58 ? 26.16199 -4.78097 -11.68738 1.000 52.00371 350 TYR D N 1
ATOM 2032 C CA . TYR D 2 58 ? 26.36352 -3.59888 -12.51237 1.000 55.79509 350 TYR D CA 1
ATOM 2033 C C . TYR D 2 58 ? 27.40692 -2.70472 -11.85893 1.000 59.11290 350 TYR D C 1
ATOM 2034 O O . TYR D 2 58 ? 27.92460 -3.00530 -10.77861 1.000 56.62536 350 TYR D O 1
ATOM 2043 N N . ARG D 2 59 ? 27.71478 -1.60009 -12.54229 1.000 60.43212 351 ARG D N 1
ATOM 2044 C CA . ARG D 2 59 ? 28.69218 -0.62071 -12.09702 1.000 66.94228 351 ARG D CA 1
ATOM 2045 C C . ARG D 2 59 ? 28.20150 0.76476 -12.48905 1.000 74.96786 351 ARG D C 1
ATOM 2046 O O . ARG D 2 59 ? 27.21418 0.91184 -13.21590 1.000 78.01597 351 ARG D O 1
ATOM 2054 N N . LEU D 2 60 ? 28.92016 1.78574 -12.02765 1.000 80.54828 352 LEU D N 1
ATOM 2055 C CA . LEU D 2 60 ? 28.53591 3.18274 -12.19056 1.000 87.06101 352 LEU D CA 1
ATOM 2056 C C . LEU D 2 60 ? 29.47269 3.88595 -13.17107 1.000 91.66182 352 LEU D C 1
ATOM 2057 O O . LEU D 2 60 ? 30.60167 3.44369 -13.40140 1.000 93.83717 352 LEU D O 1
ATOM 2062 N N . VAL D 2 61 ? 29.00269 4.99970 -13.74812 1.000 95.91453 353 VAL D N 1
ATOM 2063 C CA . VAL D 2 61 ? 29.74989 5.62969 -14.84107 1.000 100.13430 353 VAL D CA 1
ATOM 2064 C C . VAL D 2 61 ? 30.94561 6.42659 -14.31762 1.000 103.59621 353 VAL D C 1
ATOM 2065 O O . VAL D 2 61 ? 32.06697 6.28332 -14.82477 1.000 105.04249 353 VAL D O 1
ATOM 2069 N N . LYS D 2 62 ? 30.74457 7.26233 -13.30074 1.000 100.70573 354 LYS D N 1
ATOM 2070 C CA . LYS D 2 62 ? 31.81784 8.14762 -12.85875 1.000 99.44110 354 LYS D CA 1
ATOM 2071 C C . LYS D 2 62 ? 32.78282 7.42025 -11.92975 1.000 102.50792 354 LYS D C 1
ATOM 2072 O O . LYS D 2 62 ? 33.32204 6.36584 -12.27974 1.000 101.27980 354 LYS D O 1
#

Sequence (259 aa):
SSAKSQLYNLCSVRHWKAPLYEYIAEGPCHMKIFTGKVTVEMKEDSRITVLECFGNPQYKKKIAAEQAAEAALWYLKNVGLESSAKSQLYNLCSVRHWKAPLYEYIAEGPCHKIFTGKVTVEMKESRITVLECFGNPQYKKKIAAEQAAEAALWYLKNVGLEKKLIMGTGHLSIPTGQHVVCRPWNPEITLPQDAEMLFRDDKFIAYRLVKKLIMGTGHLSIPTGQHVVCRPWNPEITLPQDAEMLFRDDKFIAYRLVK

B-factor: mean 60.05, std 18.52, range [24.43, 112.28]

Nearest PDB structures (foldseek):
  8igd-assembly1_A  TM=1.012E+00  e=3.376E-15  Arabidopsis thaliana
  2rs7-assembly1_A  TM=8.078E-01  e=1.820E-03  Mus musculus
  3vyx-assembly1_A  TM=8.203E-01  e=4.609E-03  Homo sapiens
  1uil-assembly1_A  TM=7.783E-01  e=1.655E-02  Mus musculus
  8b9g-assembly1_A  TM=8.278E-01  e=3.732E-02  Drosophila melanogaster

Radius of gyration: 20.57 Å; Cα contacts (8 Å, |Δi|>4): 540; chains: 4; bounding box: 42×49×60 Å

Solvent-accessible surface area: 16127 Å² total; per-residue (Å²): 132,54,12,79,55,79,0,127,91,8,0,61,90,82,152,16,134,47,13,67,34,12,14,16,0,49,35,93,110,178,138,57,58,25,18,0,28,0,35,0,41,0,89,61,144,106,146,85,2,41,0,36,0,19,4,53,68,42,182,128,80,165,82,0,1,53,41,0,0,79,0,0,35,32,0,0,157,47,7,23,31,157,147,42,9,66,56,87,0,94,83,16,3,68,111,88,164,22,91,52,12,57,10,9,10,28,7,97,34,122,103,203,55,63,12,10,0,38,0,24,2,58,4,88,111,110,140,94,1,30,0,40,0,23,7,61,81,37,168,134,71,177,73,0,1,47,41,0,0,76,0,0,39,38,0,1,150,36,11,34,32,160,247,171,146,139,101,62,132,40,123,58,99,35,30,55,34,85,98,0,7,0,73,29,56,62,115,140,47,119,52,52,174,58,26,95,90,47,29,108,51,108,132,29,1,0,3,74,73,157,243,181,138,145,95,76,134,47,121,60,93,23,28,66,38,66,63,0,8,0,76,13,43,74,107,168,50,119,66,69,155,32,25,85,93,51,36,97,68,101,161,17,2,0,6,57,35,86,241

Secondary structure (DSSP, 8-state):
--HHHHHHHHHHHTT-PPPEEEEEEES-TTS-EEEEEEEEEEEETTEEEEEEEEEEEESSHHHHHHHHHHHHHHHHHHTT--/--HHHHHHHHHHHTT-PPPEEEEEESSS----EEEEEEEEEE---EEEEEEE---BSSHHHHHHHHHHHHHHHHHHTT--/-----SS------TTSEEEEEE--TT----TTEEEEEE-SSEEEEEE-/-----SS------TTSEEEEEE--TT----TT-EEEEE-SSEEEEE---

InterPro domains:
  IPR014720 Double-stranded RNA-binding domain [PS50137] (84-160)
  IPR014720 Double-stranded RNA-binding domain [SM00358] (85-159)

Foldseek 3Di:
DFLLVVLQVLQVVVPWPGKDWDWDWDDDPVQTWIKIWIWTWDADPNDTDIDIFIADTDRDNVVRNSRRSVRVVVVQVVVPGD/DALQVVQQVLCVVPVWDGKDWDWDFPDDPVGKTKIWIWTFDDPVDTDIDIFIADIDPDPVVRNRRRSVRVVVVCVVVVSD/DDDDDDPDDDDDPPPFDKDKDFDDPPDDDDPQWDWPDDDNTMTMITGD/DDDDDDPDDDDDPPPFDKDKDFDDPPDDDDPQWDWPDDDNTMTMTGGND

Organism: Arabidopsis thaliana (NCBI:txid3702)